Protein AF-A0A358D2T2-F1 (afdb_monomer_lite)

Secondary structure (DSSP, 8-state):
--HHHHHHHHHS-TTS-TT-HHHHHHHHHHHHH-S-TT--EE-TT-HHHHHHHHHHHS--EETT-S-HHHHHHHHHHHHHHHHHHHHH-TT---SSSTTEEETTTTSTTS-STTSHHHHTTTT-TTTHHHHHHHHTSS---------EEE-TT--SPPPP--SS-B-EE-SSTTS--S-TT-SEE-SB--TTSS--GGGSS---------SS---TTS-PPP--TT-TT--SPPPPTT-

Structure (mmCIF, N/CA/C/O backbone):
data_AF-A0A358D2T2-F1
#
_entry.id   AF-A0A358D2T2-F1
#
loop_
_atom_site.group_PDB
_atom_site.id
_atom_site.type_symbol
_atom_site.label_atom_id
_atom_site.label_alt_id
_atom_site.label_comp_id
_atom_site.label_asym_id
_atom_site.label_entity_id
_atom_site.label_seq_id
_atom_site.pdbx_PDB_ins_code
_atom_site.Cartn_x
_atom_site.Cartn_y
_atom_site.Cartn_z
_atom_site.occupancy
_atom_site.B_iso_or_equiv
_atom_site.auth_seq_id
_atom_site.auth_comp_id
_atom_site.auth_asym_id
_atom_site.auth_atom_id
_atom_site.pdbx_PDB_model_num
ATOM 1 N N . MET A 1 1 ? -9.962 -13.379 19.727 1.00 46.53 1 MET A N 1
ATOM 2 C CA . MET A 1 1 ? -10.164 -12.106 18.999 1.00 46.53 1 MET A CA 1
ATOM 3 C C . MET A 1 1 ? -8.833 -11.740 18.376 1.00 46.53 1 MET A C 1
ATOM 5 O O . MET A 1 1 ? -7.828 -12.005 19.020 1.00 46.53 1 MET A O 1
ATOM 9 N N . SER A 1 2 ? -8.801 -11.242 17.138 1.00 60.12 2 SER A N 1
ATOM 10 C CA . SER A 1 2 ? -7.542 -10.771 16.545 1.00 60.12 2 SER A CA 1
ATOM 11 C C . SER A 1 2 ? -7.043 -9.532 17.294 1.00 60.12 2 SER A C 1
ATOM 13 O O . SER A 1 2 ? -7.856 -8.733 17.761 1.00 60.12 2 SER A O 1
ATOM 15 N N . ASP A 1 3 ? -5.725 -9.348 17.386 1.00 68.69 3 ASP A N 1
ATOM 16 C CA . ASP A 1 3 ? -5.130 -8.187 18.068 1.00 68.69 3 ASP A CA 1
ATOM 17 C C . ASP A 1 3 ? -5.571 -6.848 17.458 1.00 68.69 3 ASP A C 1
ATOM 19 O O . ASP A 1 3 ? -5.686 -5.843 18.150 1.00 68.69 3 ASP A O 1
ATOM 23 N N . ALA A 1 4 ? -5.893 -6.822 16.163 1.00 69.31 4 ALA A N 1
ATOM 24 C CA . ALA A 1 4 ? -6.413 -5.625 15.508 1.00 69.31 4 ALA A CA 1
ATOM 25 C C . ALA A 1 4 ? -7.789 -5.195 16.055 1.00 69.31 4 ALA A C 1
ATOM 27 O O . ALA A 1 4 ? -8.035 -4.000 16.217 1.00 69.31 4 ALA A O 1
ATOM 28 N N . LEU A 1 5 ? -8.678 -6.151 16.357 1.00 72.50 5 LEU A N 1
ATOM 29 C CA . LEU A 1 5 ? -10.001 -5.851 16.913 1.00 72.50 5 LEU A CA 1
ATOM 30 C C . LEU A 1 5 ? -9.885 -5.283 18.330 1.00 72.50 5 LEU A C 1
ATOM 32 O O . LEU A 1 5 ? -10.514 -4.270 18.622 1.00 72.50 5 LEU A O 1
ATOM 36 N N . SER A 1 6 ? -9.025 -5.867 19.172 1.00 84.25 6 SER A N 1
ATOM 37 C CA . SER A 1 6 ? -8.834 -5.386 20.546 1.00 84.25 6 SER A CA 1
ATOM 38 C C . SER A 1 6 ? -8.225 -3.980 20.590 1.00 84.25 6 SER A C 1
ATOM 40 O O . SER A 1 6 ? -8.675 -3.139 21.365 1.00 84.25 6 SER A O 1
ATOM 42 N N . LEU A 1 7 ? -7.261 -3.679 19.713 1.00 91.31 7 LEU A N 1
ATOM 43 C CA . LEU A 1 7 ? -6.692 -2.333 19.585 1.00 91.31 7 LEU A CA 1
ATOM 44 C C . LEU A 1 7 ? -7.721 -1.316 19.081 1.00 91.31 7 LEU A C 1
ATOM 46 O O . LEU A 1 7 ? -7.763 -0.190 19.574 1.00 91.31 7 LEU A O 1
ATOM 50 N N . GLY A 1 8 ? -8.554 -1.703 18.112 1.00 89.50 8 GLY A N 1
ATOM 51 C CA . GLY A 1 8 ? -9.607 -0.841 17.579 1.00 89.50 8 GLY A CA 1
ATOM 52 C C . GLY A 1 8 ? -10.661 -0.479 18.627 1.00 89.50 8 GLY A C 1
ATOM 53 O O . GLY A 1 8 ? -11.047 0.684 18.721 1.00 89.50 8 GLY A O 1
ATOM 54 N N . GLU A 1 9 ? -11.083 -1.449 19.440 1.00 90.81 9 GLU A N 1
ATOM 55 C CA . GLU A 1 9 ? -12.000 -1.235 20.568 1.00 90.81 9 GLU A CA 1
ATOM 56 C C . GLU A 1 9 ? -11.378 -0.354 21.657 1.00 90.81 9 GLU A C 1
ATOM 58 O O . GLU A 1 9 ? -12.053 0.502 22.223 1.00 90.81 9 GLU A O 1
ATOM 63 N N . GLN A 1 10 ? -10.087 -0.543 21.933 1.00 94.62 10 GLN A N 1
ATOM 64 C CA . GLN A 1 10 ? -9.385 0.192 22.980 1.00 94.62 10 GLN A CA 1
ATOM 65 C C . GLN A 1 10 ? -9.070 1.644 22.590 1.00 94.62 10 GLN A C 1
ATOM 67 O O . GLN A 1 10 ? -9.108 2.532 23.442 1.00 94.62 10 GLN A O 1
ATOM 72 N N . TYR A 1 11 ? -8.689 1.888 21.334 1.00 96.12 11 TYR A N 1
ATOM 73 C CA . TYR A 1 11 ? -8.098 3.163 20.916 1.00 96.12 11 TYR A CA 1
ATOM 74 C C . TYR A 1 11 ? -8.921 3.959 19.907 1.00 96.12 11 TYR A C 1
ATOM 76 O O . TYR A 1 11 ? -8.587 5.123 19.666 1.00 96.12 11 TYR A O 1
ATOM 84 N N . GLY A 1 12 ? -9.949 3.356 19.314 1.00 95.75 12 GLY A N 1
ATOM 85 C CA . GLY A 1 12 ? -10.821 4.016 18.352 1.00 95.75 12 GLY A CA 1
ATOM 86 C C . GLY A 1 12 ? -11.845 4.959 18.984 1.00 95.75 12 GLY A C 1
ATOM 87 O O . GLY A 1 12 ? -12.009 5.014 20.200 1.00 95.75 12 GLY A O 1
ATOM 88 N N . TRP A 1 13 ? -12.555 5.690 18.123 1.00 95.75 13 TRP A N 1
ATOM 89 C CA . TRP A 1 13 ? -13.702 6.554 18.441 1.00 95.75 13 TRP A CA 1
ATOM 90 C C . TRP A 1 13 ? -13.440 7.684 19.445 1.00 95.75 13 TRP A C 1
ATOM 92 O O . TRP A 1 13 ? -14.378 8.339 19.895 1.00 95.75 13 TRP A O 1
ATOM 102 N N . VAL A 1 14 ? -12.186 7.970 19.787 1.00 96.38 14 VAL A N 1
ATOM 103 C CA . VAL A 1 14 ? -11.859 9.081 20.685 1.00 96.38 14 VAL A CA 1
ATOM 104 C C . VAL A 1 14 ? -12.358 10.386 20.063 1.00 96.38 14 VAL A C 1
ATOM 106 O O . VAL A 1 14 ? -12.024 10.729 18.933 1.00 96.38 14 VAL A O 1
ATOM 109 N N . GLY A 1 15 ? -13.208 11.110 20.793 1.00 93.81 15 GLY A N 1
ATOM 110 C CA . GLY A 1 15 ? -13.800 12.358 20.307 1.00 93.81 15 GLY A CA 1
ATOM 111 C C . GLY A 1 15 ? -14.810 12.193 19.161 1.00 93.81 15 GLY A C 1
ATOM 112 O O . GLY A 1 15 ? -15.134 13.186 18.511 1.00 93.81 15 GLY A O 1
ATOM 113 N N . ARG A 1 16 ? -15.315 10.978 18.892 1.00 92.56 16 ARG A N 1
ATOM 114 C CA . ARG A 1 16 ? -16.339 10.713 17.865 1.00 92.56 16 ARG A CA 1
ATOM 115 C C . ARG A 1 16 ? -17.427 9.777 18.389 1.00 92.56 16 ARG A C 1
ATOM 117 O O . ARG A 1 16 ? -17.139 8.813 19.086 1.00 92.56 16 ARG A O 1
ATOM 124 N N . ASP A 1 17 ? -18.678 10.034 18.017 1.00 93.31 17 ASP A N 1
ATOM 125 C CA . ASP A 1 17 ? -19.804 9.165 18.374 1.00 93.31 17 ASP A CA 1
ATOM 126 C C . ASP A 1 17 ? -19.932 8.010 17.359 1.00 93.31 17 ASP A C 1
ATOM 128 O O . ASP A 1 17 ? -20.252 8.263 16.196 1.00 93.31 17 ASP A O 1
ATOM 132 N N . PRO A 1 18 ? -19.708 6.738 17.748 1.00 91.88 18 PRO A N 1
ATOM 133 C CA . PRO A 1 18 ? -19.847 5.598 16.838 1.00 91.88 18 PRO A CA 1
ATOM 134 C C . PRO A 1 18 ? -21.292 5.343 16.375 1.00 91.88 18 PRO A C 1
ATOM 136 O O . PRO A 1 18 ? -21.490 4.577 15.419 1.00 91.88 18 PRO A O 1
ATOM 139 N N . THR A 1 19 ? -22.272 5.943 17.061 1.00 93.19 19 THR A N 1
ATOM 140 C CA . THR A 1 19 ? -23.716 5.801 16.826 1.00 93.19 19 THR A CA 1
ATOM 141 C C . THR A 1 19 ? -24.328 6.949 16.025 1.00 93.19 19 THR A C 1
ATOM 143 O O . THR A 1 19 ? -25.533 6.929 15.778 1.00 93.19 19 THR A O 1
ATOM 146 N N . ASP A 1 20 ? -23.514 7.909 15.571 1.00 94.44 20 ASP A N 1
ATOM 147 C CA . ASP A 1 20 ? -23.968 8.999 14.707 1.00 94.44 20 ASP A CA 1
ATOM 148 C C . ASP A 1 20 ? -24.717 8.434 13.476 1.00 94.44 20 ASP A C 1
ATOM 150 O O . ASP A 1 20 ? -24.137 7.654 12.706 1.00 94.44 20 ASP A O 1
ATOM 154 N N . PRO A 1 21 ? -25.993 8.812 13.254 1.00 94.81 21 PRO A N 1
ATOM 155 C CA . PRO A 1 21 ? -26.777 8.346 12.112 1.00 94.81 21 PRO A CA 1
ATOM 156 C C . PRO A 1 21 ? -26.107 8.588 10.753 1.00 94.81 21 PRO A C 1
ATOM 158 O O . PRO A 1 21 ? -26.256 7.762 9.850 1.00 94.81 21 PRO A O 1
ATOM 161 N N . GLN A 1 22 ? -25.323 9.665 10.608 1.00 93.62 22 GLN A N 1
ATOM 162 C CA . GLN A 1 22 ? -24.589 9.948 9.369 1.00 93.62 22 GLN A CA 1
ATOM 163 C C . GLN A 1 22 ? -23.512 8.893 9.091 1.00 93.62 22 GLN A C 1
ATOM 165 O O . GLN A 1 22 ? -23.213 8.596 7.932 1.00 93.62 22 GLN A O 1
ATOM 170 N N . LEU A 1 23 ? -22.924 8.296 10.134 1.00 93.06 23 LEU A N 1
ATOM 171 C CA . LEU A 1 23 ? -21.963 7.208 9.967 1.00 93.06 23 LEU A CA 1
ATOM 172 C C . LEU A 1 23 ? -22.642 5.927 9.503 1.00 93.06 23 LEU A C 1
ATOM 174 O O . LEU A 1 23 ? -22.065 5.210 8.686 1.00 93.06 23 LEU A O 1
ATOM 178 N N . GLU A 1 24 ? -23.850 5.632 9.985 1.00 93.75 24 GLU A N 1
ATOM 179 C CA . GLU A 1 24 ? -24.575 4.450 9.517 1.00 93.75 24 GLU A CA 1
ATOM 180 C C . GLU A 1 24 ? -25.024 4.604 8.062 1.00 93.75 24 GLU A C 1
ATOM 182 O O . GLU A 1 24 ? -24.866 3.672 7.271 1.00 93.75 24 GLU A O 1
ATOM 187 N N . GLU A 1 25 ? -25.477 5.797 7.671 1.00 94.75 25 GLU A N 1
ATOM 188 C CA . GLU A 1 25 ? -25.760 6.107 6.268 1.00 94.75 25 GLU A CA 1
ATOM 189 C C . GLU A 1 25 ? -24.517 5.902 5.389 1.00 94.75 25 GLU A C 1
ATOM 191 O O . GLU A 1 25 ? -24.578 5.185 4.386 1.00 94.75 25 GLU A O 1
ATOM 196 N N . ARG A 1 26 ? -23.354 6.426 5.806 1.00 93.12 26 ARG A N 1
ATOM 197 C CA . ARG A 1 26 ? -22.085 6.192 5.097 1.00 93.12 26 ARG A CA 1
ATOM 198 C C . ARG A 1 26 ? -21.727 4.710 5.025 1.00 93.12 26 ARG A C 1
ATOM 200 O O . ARG A 1 26 ? -21.325 4.242 3.965 1.00 93.12 26 ARG A O 1
ATOM 207 N N . ARG A 1 27 ? -21.872 3.939 6.109 1.00 94.19 27 ARG A N 1
ATOM 208 C CA . ARG A 1 27 ? -21.599 2.488 6.093 1.00 94.19 27 ARG A CA 1
ATOM 209 C C . ARG A 1 27 ? -22.472 1.769 5.067 1.00 94.19 27 ARG A C 1
ATOM 211 O O . ARG A 1 27 ? -21.960 0.896 4.370 1.00 94.19 27 ARG A O 1
ATOM 218 N N . ASN A 1 28 ? -23.745 2.140 4.946 1.00 95.50 28 ASN A N 1
ATOM 219 C CA . ASN A 1 28 ? -24.644 1.570 3.941 1.00 95.50 28 ASN A CA 1
ATOM 220 C C . ASN A 1 28 ? -24.193 1.914 2.521 1.00 95.50 28 ASN A C 1
ATOM 222 O O . ASN A 1 28 ? -23.999 1.002 1.719 1.00 95.50 28 ASN A O 1
ATOM 226 N N . GLN A 1 29 ? -23.889 3.188 2.253 1.00 95.00 29 GLN A N 1
ATOM 227 C CA . GLN A 1 29 ? -23.336 3.601 0.960 1.00 95.00 29 GLN A CA 1
ATOM 228 C C . GLN A 1 29 ? -22.058 2.823 0.616 1.00 95.00 29 GLN A C 1
ATOM 230 O O . GLN A 1 29 ? -21.895 2.365 -0.513 1.00 95.00 29 GLN A O 1
ATOM 235 N N . LEU A 1 30 ? -21.165 2.615 1.588 1.00 94.25 30 LEU A N 1
ATOM 236 C CA . LEU A 1 30 ? -19.935 1.857 1.378 1.00 94.25 30 LEU A CA 1
ATOM 237 C C . LEU A 1 30 ? -20.187 0.380 1.094 1.00 94.25 30 LEU A C 1
ATOM 239 O O . LEU A 1 30 ? -19.533 -0.166 0.211 1.00 94.25 30 LEU A O 1
ATOM 243 N N . ARG A 1 31 ? -21.116 -0.265 1.803 1.00 95.25 31 ARG A N 1
ATOM 244 C CA . ARG A 1 31 ? -21.491 -1.663 1.538 1.00 95.25 31 ARG A CA 1
ATOM 245 C C . ARG A 1 31 ? -22.029 -1.848 0.119 1.00 95.25 31 ARG A C 1
ATOM 247 O O . ARG A 1 31 ? -21.756 -2.876 -0.488 1.00 95.25 31 ARG A O 1
ATOM 254 N N . GLU A 1 32 ? -22.763 -0.865 -0.391 1.00 94.88 32 GLU A N 1
ATOM 255 C CA . GLU A 1 32 ? -23.376 -0.914 -1.721 1.00 94.88 32 GLU A CA 1
ATOM 256 C C . GLU A 1 32 ? -22.390 -0.611 -2.855 1.00 94.88 32 GLU A C 1
ATOM 258 O O . GLU A 1 32 ? -22.470 -1.227 -3.915 1.00 94.88 32 GLU A O 1
ATOM 263 N N . HIS A 1 33 ? -21.459 0.324 -2.640 1.00 92.50 33 HIS A N 1
ATOM 264 C CA . HIS A 1 33 ? -20.650 0.899 -3.722 1.00 92.50 33 HIS A CA 1
ATOM 265 C C . HIS A 1 33 ? -19.152 0.572 -3.639 1.00 92.50 33 HIS A C 1
ATOM 267 O O . HIS A 1 33 ? -18.402 0.943 -4.541 1.00 92.50 33 HIS A O 1
ATOM 273 N N . SER A 1 34 ? -18.676 -0.080 -2.571 1.00 91.94 34 SER A N 1
ATOM 274 C CA . SER A 1 34 ? -17.252 -0.418 -2.435 1.00 91.94 34 SER A CA 1
ATOM 275 C C . SER A 1 34 ? -16.911 -1.738 -3.114 1.00 91.94 34 SER A C 1
ATOM 277 O O . SER A 1 34 ? -17.647 -2.716 -3.024 1.00 91.94 34 SER A O 1
ATOM 279 N N . GLY A 1 35 ? -15.731 -1.782 -3.725 1.00 91.75 35 GLY A N 1
ATOM 280 C CA . GLY A 1 35 ? -15.219 -2.945 -4.440 1.00 91.75 35 GLY A CA 1
ATOM 281 C C . GLY A 1 35 ? -14.564 -2.524 -5.750 1.00 91.75 35 GLY A C 1
ATOM 282 O O . GLY A 1 35 ? -14.834 -1.444 -6.270 1.00 91.75 35 GLY A O 1
ATOM 283 N N . ILE A 1 36 ? -13.685 -3.375 -6.277 1.00 93.44 36 ILE A N 1
ATOM 284 C CA . ILE A 1 36 ? -13.123 -3.215 -7.620 1.00 93.44 36 ILE A CA 1
ATOM 285 C C . ILE A 1 36 ? -13.723 -4.318 -8.486 1.00 93.44 36 ILE A C 1
ATOM 287 O O . ILE A 1 36 ? -13.496 -5.506 -8.250 1.00 93.44 36 ILE A O 1
ATOM 291 N N . ASN A 1 37 ? -14.526 -3.921 -9.472 1.00 91.31 37 ASN A N 1
ATOM 292 C CA . ASN A 1 37 ? -15.164 -4.858 -10.390 1.00 91.31 37 ASN A CA 1
ATOM 293 C C . ASN A 1 37 ? -14.106 -5.583 -11.226 1.00 91.31 37 ASN A C 1
ATOM 295 O O . ASN A 1 37 ? -13.254 -4.944 -11.837 1.00 91.31 37 ASN A O 1
ATOM 299 N N . GLY A 1 38 ? -14.187 -6.914 -11.270 1.00 93.19 38 GLY A N 1
ATOM 300 C CA . GLY A 1 38 ? -13.234 -7.735 -12.017 1.00 93.19 38 GLY A CA 1
ATOM 301 C C . GLY A 1 38 ? -11.837 -7.792 -11.398 1.00 93.19 38 GLY A C 1
ATOM 302 O O . GLY A 1 38 ? -10.891 -8.090 -12.116 1.00 93.19 38 GLY A O 1
ATOM 303 N N . LEU A 1 39 ? -11.691 -7.505 -10.097 1.00 95.81 39 LEU A N 1
ATOM 304 C CA . LEU A 1 39 ? -10.413 -7.651 -9.405 1.00 95.81 39 LEU A CA 1
ATOM 305 C C . LEU A 1 39 ? -9.926 -9.105 -9.458 1.00 95.81 39 LEU A C 1
ATOM 307 O O . LEU A 1 39 ? -10.575 -10.015 -8.941 1.00 95.81 39 LEU A O 1
ATOM 311 N N . GLU A 1 40 ? -8.758 -9.299 -10.058 1.00 97.44 40 GLU A N 1
ATOM 312 C CA . GLU A 1 40 ? -8.089 -10.591 -10.170 1.00 97.44 40 GLU A CA 1
ATOM 313 C C . GLU A 1 40 ? -7.094 -10.755 -9.007 1.00 97.44 40 GLU A C 1
ATOM 315 O O . GLU A 1 40 ? -6.317 -9.847 -8.707 1.00 97.44 40 GLU A O 1
ATOM 320 N N . ILE A 1 41 ? -7.129 -11.912 -8.336 1.00 97.94 41 ILE A N 1
ATOM 321 C CA . ILE A 1 41 ? -6.240 -12.248 -7.214 1.00 97.94 41 ILE A CA 1
ATOM 322 C C . ILE A 1 41 ? -5.409 -13.465 -7.613 1.00 97.94 41 ILE A C 1
ATOM 324 O O . ILE A 1 41 ? -5.968 -14.522 -7.915 1.00 97.94 41 ILE A O 1
ATOM 328 N N . LEU A 1 42 ? -4.085 -13.318 -7.599 1.00 98.62 42 LEU A N 1
ATOM 329 C CA . LEU A 1 42 ? -3.150 -14.330 -8.089 1.00 98.62 42 LEU A CA 1
ATOM 330 C C . LEU A 1 42 ? -2.384 -15.016 -6.962 1.00 98.62 42 LEU A C 1
ATOM 332 O O . LEU A 1 42 ? -2.127 -14.420 -5.917 1.00 98.62 42 LEU A O 1
ATOM 336 N N . ASN A 1 43 ? -1.961 -16.252 -7.208 1.00 98.44 43 ASN A N 1
ATOM 337 C CA . ASN A 1 43 ? -0.950 -16.917 -6.396 1.00 98.44 43 ASN A CA 1
ATOM 338 C C . ASN A 1 43 ? 0.460 -16.373 -6.714 1.00 98.44 43 ASN A C 1
ATOM 340 O O . ASN A 1 43 ? 0.697 -15.911 -7.836 1.00 98.44 43 ASN A O 1
ATOM 344 N N . PRO A 1 44 ? 1.412 -16.469 -5.764 1.00 98.19 44 PRO A N 1
ATOM 345 C CA . PRO A 1 44 ? 2.782 -15.975 -5.930 1.00 98.19 44 PRO A CA 1
ATOM 346 C C . PRO A 1 44 ? 3.553 -16.497 -7.154 1.00 98.19 44 PRO A C 1
ATOM 348 O O . PRO A 1 44 ? 4.452 -15.828 -7.650 1.00 98.19 44 PRO A O 1
ATOM 351 N N . ASP A 1 45 ? 3.222 -17.689 -7.652 1.00 97.94 45 ASP A N 1
ATOM 352 C CA . ASP A 1 45 ? 3.906 -18.355 -8.766 1.00 97.94 45 ASP A CA 1
ATOM 353 C C . ASP A 1 45 ? 3.407 -17.917 -10.157 1.00 97.94 45 ASP A C 1
ATOM 355 O O . ASP A 1 45 ? 4.007 -18.257 -11.180 1.00 97.94 45 ASP A O 1
ATOM 359 N N . GLN A 1 46 ? 2.343 -17.113 -10.230 1.00 98.50 46 GLN A N 1
ATOM 360 C CA . GLN A 1 46 ? 1.732 -16.663 -11.485 1.00 98.50 46 GLN A CA 1
ATOM 361 C C . GLN A 1 46 ? 2.428 -15.418 -12.072 1.00 98.50 46 GLN A C 1
ATOM 363 O O . GLN A 1 46 ? 1.783 -14.418 -12.385 1.00 98.50 46 GLN A O 1
ATOM 368 N N . LEU A 1 47 ? 3.751 -15.478 -12.255 1.00 98.38 47 LEU A N 1
ATOM 369 C CA . LEU A 1 47 ? 4.608 -14.313 -12.549 1.00 98.38 47 LEU A CA 1
ATOM 370 C C . LEU A 1 47 ? 4.212 -13.535 -13.813 1.00 98.38 47 LEU A C 1
ATOM 372 O O . LEU A 1 47 ? 4.087 -12.312 -13.784 1.00 98.38 47 LEU A O 1
ATOM 376 N N . ASN A 1 48 ? 3.987 -14.241 -14.926 1.00 98.31 48 ASN A N 1
ATOM 377 C CA . ASN A 1 48 ? 3.617 -13.607 -16.197 1.00 98.31 48 ASN A CA 1
ATOM 378 C C . ASN A 1 48 ? 2.287 -12.861 -16.088 1.00 98.31 48 ASN A C 1
ATOM 380 O O . ASN A 1 48 ? 2.129 -11.777 -16.649 1.00 98.31 48 ASN A O 1
ATOM 384 N N . GLU A 1 49 ? 1.347 -13.438 -15.345 1.00 98.56 49 GLU A N 1
ATOM 385 C CA . GLU A 1 49 ? 0.038 -12.842 -15.142 1.00 98.56 49 GLU A CA 1
ATOM 386 C C . GLU A 1 49 ? 0.118 -11.657 -14.184 1.00 98.56 49 GLU A C 1
ATOM 388 O O . GLU A 1 49 ? -0.462 -10.610 -14.459 1.00 98.56 49 GLU A O 1
ATOM 393 N N . ALA A 1 50 ? 0.924 -11.765 -13.124 1.00 98.62 50 ALA A N 1
ATOM 394 C CA . ALA A 1 50 ? 1.159 -10.663 -12.203 1.00 98.62 50 ALA A CA 1
ATOM 395 C C . ALA A 1 50 ? 1.755 -9.449 -12.921 1.00 98.62 50 ALA A C 1
ATOM 397 O O . ALA A 1 50 ? 1.256 -8.334 -12.771 1.00 98.62 50 ALA A O 1
ATOM 398 N N . LYS A 1 51 ? 2.752 -9.679 -13.781 1.00 98.31 51 LYS A N 1
ATOM 399 C CA . LYS A 1 51 ? 3.323 -8.646 -14.646 1.00 98.31 51 LYS A CA 1
ATOM 400 C C . LYS A 1 51 ? 2.274 -8.055 -15.590 1.00 98.31 51 LYS A C 1
ATOM 402 O O . LYS A 1 51 ? 2.155 -6.835 -15.687 1.00 98.31 51 LYS A O 1
ATOM 407 N N . ARG A 1 52 ? 1.493 -8.899 -16.275 1.00 98.19 52 ARG A N 1
ATOM 408 C CA . ARG A 1 52 ? 0.441 -8.456 -17.206 1.00 98.19 52 ARG A CA 1
ATOM 409 C C . ARG A 1 52 ? -0.577 -7.548 -16.512 1.00 98.19 52 ARG A C 1
ATOM 411 O O . ARG A 1 52 ? -0.894 -6.486 -17.044 1.00 98.19 52 ARG A O 1
ATOM 418 N N . LEU A 1 53 ? -1.078 -7.961 -15.347 1.00 98.31 53 LEU A N 1
ATOM 419 C CA . LEU A 1 53 ? -2.038 -7.194 -14.553 1.00 98.31 53 LEU A CA 1
ATOM 420 C C . LEU A 1 53 ? -1.431 -5.893 -14.039 1.00 98.31 53 LEU A C 1
ATOM 422 O O . LEU A 1 53 ? -2.045 -4.846 -14.206 1.00 98.31 53 LEU A O 1
ATOM 426 N N . PHE A 1 54 ? -0.201 -5.931 -13.522 1.00 98.06 54 PHE A N 1
ATOM 427 C CA . PHE A 1 54 ? 0.485 -4.735 -13.040 1.00 98.06 54 PHE A CA 1
ATOM 428 C C . PHE A 1 54 ? 0.609 -3.662 -14.129 1.00 98.06 54 PHE A C 1
ATOM 430 O O . PHE A 1 54 ? 0.289 -2.501 -13.891 1.00 98.06 54 PHE A O 1
ATOM 437 N N . TYR A 1 55 ? 1.004 -4.031 -15.351 1.00 96.75 55 TYR A N 1
ATOM 438 C CA . TYR A 1 55 ? 1.099 -3.061 -16.447 1.00 96.75 55 TYR A CA 1
ATOM 439 C C . TYR A 1 55 ? -0.260 -2.619 -17.003 1.00 96.75 55 TYR A C 1
ATOM 441 O O . TYR A 1 55 ? -0.357 -1.502 -17.514 1.00 96.75 55 TYR A O 1
ATOM 449 N N . ARG A 1 56 ? -1.303 -3.455 -16.899 1.00 96.19 56 ARG A N 1
ATOM 450 C CA . ARG A 1 56 ? -2.679 -3.089 -17.277 1.00 96.19 56 ARG A CA 1
ATOM 451 C C . ARG A 1 56 ? -3.277 -2.099 -16.275 1.00 96.19 56 ARG A C 1
ATOM 453 O O . ARG A 1 56 ? -3.730 -1.027 -16.667 1.00 96.19 56 ARG A O 1
ATOM 460 N N . ASP A 1 57 ? -3.237 -2.448 -14.995 1.00 97.00 57 ASP A N 1
ATOM 461 C CA . ASP A 1 57 ? -4.035 -1.816 -13.943 1.00 97.00 57 ASP A CA 1
ATOM 462 C C . ASP A 1 57 ? -3.223 -0.877 -13.044 1.00 97.00 57 ASP A C 1
ATOM 464 O O . ASP A 1 57 ? -3.805 -0.094 -12.298 1.00 97.00 57 ASP A O 1
ATOM 468 N N . GLY A 1 58 ? -1.893 -0.938 -13.095 1.00 96.25 58 GLY A N 1
ATOM 469 C CA . GLY A 1 58 ? -0.999 -0.191 -12.205 1.00 96.25 58 GLY A CA 1
ATOM 470 C C . GLY A 1 58 ? -0.763 -0.862 -10.852 1.00 96.25 58 GLY A C 1
ATOM 471 O O . GLY A 1 58 ? 0.029 -0.363 -10.057 1.00 96.25 58 GLY A O 1
ATOM 472 N N . PHE A 1 59 ? -1.423 -1.992 -10.588 1.00 97.56 59 PHE A N 1
ATOM 473 C CA . PHE A 1 59 ? -1.230 -2.812 -9.397 1.00 97.56 59 PHE A CA 1
ATOM 474 C C . PHE A 1 59 ? -1.615 -4.271 -9.669 1.00 97.56 59 PHE A C 1
ATOM 476 O O . PHE A 1 59 ? -2.225 -4.598 -10.684 1.00 97.56 59 PHE A O 1
ATOM 483 N N . VAL A 1 60 ? -1.263 -5.153 -8.737 1.00 98.19 60 VAL A N 1
ATOM 484 C CA . VAL A 1 60 ? -1.675 -6.559 -8.725 1.00 98.19 60 VAL A CA 1
ATOM 485 C C . VAL A 1 60 ? -1.924 -6.996 -7.282 1.00 98.19 60 VAL A C 1
ATOM 487 O O . VAL A 1 60 ? -1.253 -6.517 -6.367 1.00 98.19 60 VAL A O 1
ATOM 490 N N . VAL A 1 61 ? -2.891 -7.892 -7.066 1.00 98.06 61 VAL A N 1
ATOM 491 C CA . VAL A 1 61 ? -3.177 -8.472 -5.747 1.00 98.06 61 VAL A CA 1
ATOM 492 C C . VAL A 1 61 ? -2.701 -9.917 -5.711 1.00 98.06 61 VAL A C 1
ATOM 494 O O . VAL A 1 61 ? -3.130 -10.746 -6.514 1.00 98.06 61 VAL A O 1
ATOM 497 N N . ILE A 1 62 ? -1.830 -10.212 -4.748 1.00 98.44 62 ILE A N 1
ATOM 498 C CA . ILE A 1 62 ? -1.264 -11.542 -4.529 1.00 98.44 62 ILE A CA 1
ATOM 499 C C . ILE A 1 62 ? -1.829 -12.103 -3.228 1.00 98.44 62 ILE A C 1
ATOM 501 O O . ILE A 1 62 ? -1.692 -11.488 -2.167 1.00 98.44 62 ILE A O 1
ATOM 505 N N . ARG A 1 63 ? -2.484 -13.262 -3.301 1.00 97.94 63 ARG A N 1
ATOM 506 C CA . ARG A 1 63 ? -2.939 -13.985 -2.107 1.00 97.94 63 ARG A CA 1
ATOM 507 C C . ARG A 1 63 ? -1.789 -14.751 -1.475 1.00 97.94 63 ARG A C 1
ATOM 509 O O . ARG A 1 63 ? -0.844 -15.133 -2.156 1.00 97.94 63 ARG A O 1
ATOM 516 N N . ASP A 1 64 ? -1.914 -15.001 -0.175 1.00 97.19 64 ASP A N 1
ATOM 517 C CA . ASP A 1 64 ? -1.017 -15.892 0.566 1.00 97.19 64 ASP A CA 1
ATOM 518 C C . ASP A 1 64 ? 0.476 -15.509 0.418 1.00 97.19 64 ASP A C 1
ATOM 520 O O . ASP A 1 64 ? 1.364 -16.358 0.438 1.00 97.19 64 ASP A O 1
ATOM 524 N N . ALA A 1 65 ? 0.760 -14.204 0.280 1.00 97.81 65 ALA A N 1
ATOM 525 C CA . ALA A 1 65 ? 2.121 -13.675 0.150 1.00 97.81 65 ALA A CA 1
ATOM 526 C C . ALA A 1 65 ? 2.957 -13.861 1.429 1.00 97.81 65 ALA A C 1
ATOM 528 O O . ALA A 1 65 ? 4.183 -13.890 1.360 1.00 97.81 65 ALA A O 1
ATOM 529 N N . LEU A 1 66 ? 2.304 -14.000 2.585 1.00 98.38 66 LEU A N 1
ATOM 530 C CA . LEU A 1 66 ? 2.931 -14.321 3.864 1.00 98.38 66 LEU A CA 1
ATOM 531 C C . LEU A 1 66 ? 2.415 -15.668 4.362 1.00 98.38 66 LEU A C 1
ATOM 533 O O . LEU A 1 66 ? 1.223 -15.964 4.269 1.00 98.38 66 LEU A O 1
ATOM 537 N N . THR A 1 67 ? 3.303 -16.451 4.966 1.00 98.06 67 THR A N 1
ATOM 538 C CA . THR A 1 67 ? 2.893 -17.596 5.786 1.00 98.06 67 THR A CA 1
ATOM 539 C C . THR A 1 67 ? 2.140 -17.123 7.033 1.00 98.06 67 THR A C 1
ATOM 541 O O . THR A 1 67 ? 2.259 -15.970 7.452 1.00 98.06 67 THR A O 1
ATOM 544 N N . LEU A 1 68 ? 1.387 -18.022 7.673 1.00 97.38 68 LEU A N 1
ATOM 545 C CA . LEU A 1 68 ? 0.679 -17.702 8.920 1.00 97.38 68 LEU A CA 1
ATOM 546 C C . LEU A 1 68 ? 1.630 -17.257 10.040 1.00 97.38 68 LEU A C 1
ATOM 548 O O . LEU A 1 68 ? 1.279 -16.372 10.814 1.00 97.38 68 LEU A O 1
ATOM 552 N N . GLU A 1 69 ? 2.826 -17.845 10.103 1.00 97.94 69 GLU A N 1
ATOM 553 C CA . GLU A 1 69 ? 3.860 -17.473 11.071 1.00 97.94 69 GLU A CA 1
ATOM 554 C C . GLU A 1 69 ? 4.362 -16.050 10.814 1.00 97.94 69 GLU A C 1
ATOM 556 O O . GLU A 1 69 ? 4.265 -15.205 11.700 1.00 97.94 69 GLU A O 1
ATOM 561 N N . GLN A 1 70 ? 4.775 -15.749 9.577 1.00 98.38 70 GLN A N 1
ATOM 562 C CA . GLN A 1 70 ? 5.198 -14.400 9.185 1.00 98.38 70 GLN A CA 1
ATOM 563 C C . GLN A 1 70 ? 4.097 -13.368 9.451 1.00 98.38 70 GLN A C 1
ATOM 565 O O . GLN A 1 70 ? 4.368 -12.301 9.998 1.00 98.38 70 GLN A O 1
ATOM 570 N N . LEU A 1 71 ? 2.845 -13.693 9.111 1.00 97.94 71 LEU A N 1
ATOM 571 C CA . LEU A 1 71 ? 1.698 -12.826 9.366 1.00 97.94 71 LEU A CA 1
ATOM 572 C C . LEU A 1 71 ? 1.488 -12.576 10.869 1.00 97.94 71 LEU A C 1
ATOM 574 O O . LEU A 1 71 ? 1.164 -11.452 11.249 1.00 97.94 71 LEU A O 1
ATOM 578 N N . SER A 1 72 ? 1.679 -13.585 11.727 1.00 97.19 72 SER A N 1
ATOM 579 C CA . SER A 1 72 ? 1.631 -13.407 13.187 1.00 97.19 72 SER A CA 1
ATOM 580 C C . SER A 1 72 ? 2.738 -12.471 13.661 1.00 97.19 72 SER A C 1
ATOM 582 O O . SER A 1 72 ? 2.458 -11.493 14.350 1.00 97.19 72 SER A O 1
ATOM 584 N N . THR A 1 73 ? 3.975 -12.708 13.217 1.00 97.81 73 THR A N 1
ATOM 585 C CA . THR A 1 73 ? 5.140 -11.903 13.600 1.00 97.81 73 THR A CA 1
ATOM 586 C C . THR A 1 73 ? 4.944 -10.424 13.272 1.00 97.81 73 THR A C 1
ATOM 588 O O . THR A 1 73 ? 5.105 -9.575 14.147 1.00 97.81 73 THR A O 1
ATOM 591 N N . ILE A 1 74 ? 4.537 -10.087 12.043 1.00 97.81 74 ILE A N 1
ATOM 592 C CA . ILE A 1 74 ? 4.314 -8.678 11.682 1.00 97.81 74 ILE A CA 1
ATOM 593 C C . ILE A 1 74 ? 3.127 -8.063 12.432 1.00 97.81 74 ILE A C 1
ATOM 595 O O . ILE A 1 74 ? 3.200 -6.902 12.832 1.00 97.81 74 ILE A O 1
ATOM 599 N N . ARG A 1 75 ? 2.063 -8.830 12.705 1.00 97.44 75 ARG A N 1
ATOM 600 C CA . ARG A 1 75 ? 0.922 -8.349 13.501 1.00 97.44 75 ARG A CA 1
ATOM 601 C C . ARG A 1 75 ? 1.329 -7.983 14.924 1.00 97.44 75 ARG A C 1
ATOM 603 O O . ARG A 1 75 ? 0.904 -6.936 15.410 1.00 97.44 75 ARG A O 1
ATOM 610 N N . GLU A 1 76 ? 2.163 -8.796 15.565 1.00 96.38 76 GLU A N 1
ATOM 611 C CA . GLU A 1 76 ? 2.689 -8.525 16.908 1.00 96.38 76 GLU A CA 1
ATOM 612 C C . GLU A 1 76 ? 3.551 -7.252 16.923 1.00 96.38 76 GLU A C 1
ATOM 614 O O . GLU A 1 76 ? 3.365 -6.383 17.784 1.00 96.38 76 GLU A O 1
ATOM 619 N N . GLY A 1 77 ? 4.421 -7.088 15.920 1.00 97.12 77 GLY A N 1
ATOM 620 C CA . GLY A 1 77 ? 5.212 -5.872 15.719 1.00 97.12 77 GLY A CA 1
ATOM 621 C C . GLY A 1 77 ? 4.339 -4.628 15.526 1.00 97.12 77 GLY A C 1
ATOM 622 O O . GLY A 1 77 ? 4.510 -3.631 16.233 1.00 97.12 77 GLY A O 1
ATOM 623 N N . CYS A 1 78 ? 3.347 -4.692 14.631 1.00 97.44 78 CYS A N 1
ATOM 624 C CA . CYS A 1 78 ? 2.367 -3.624 14.434 1.00 97.44 78 CYS A CA 1
ATOM 625 C C . CYS A 1 78 ? 1.626 -3.291 15.730 1.00 97.44 78 CYS A C 1
ATOM 627 O O . CYS A 1 78 ? 1.542 -2.121 16.090 1.00 97.44 78 CYS A O 1
ATOM 629 N N . ALA A 1 79 ? 1.128 -4.291 16.460 1.00 96.81 79 ALA A N 1
ATOM 630 C CA . ALA A 1 79 ? 0.394 -4.076 17.702 1.00 96.81 79 ALA A CA 1
ATOM 631 C C . ALA A 1 79 ? 1.241 -3.357 18.761 1.00 96.81 79 ALA A C 1
ATOM 633 O O . ALA A 1 79 ? 0.744 -2.455 19.438 1.00 96.81 79 ALA A O 1
ATOM 634 N N . ARG A 1 80 ? 2.521 -3.724 18.885 1.00 96.69 80 ARG A N 1
ATOM 635 C CA . ARG A 1 80 ? 3.476 -3.054 19.774 1.00 96.69 80 ARG A CA 1
ATOM 636 C C . ARG A 1 80 ? 3.672 -1.589 19.383 1.00 96.69 80 ARG A C 1
ATOM 638 O O . ARG A 1 80 ? 3.451 -0.713 20.212 1.00 96.69 80 ARG A O 1
ATOM 645 N N . VAL A 1 81 ? 3.997 -1.315 18.118 1.00 97.19 81 VAL A N 1
ATOM 646 C CA . VAL A 1 81 ? 4.249 0.062 17.655 1.00 97.19 81 VAL A CA 1
ATOM 647 C C . VAL A 1 81 ? 2.976 0.920 17.703 1.00 97.19 81 VAL A C 1
ATOM 649 O O . VAL A 1 81 ? 3.048 2.098 18.043 1.00 97.19 81 VAL A O 1
ATOM 652 N N . VAL A 1 82 ? 1.794 0.351 17.429 1.00 97.44 82 VAL A N 1
ATOM 653 C CA . VAL A 1 82 ? 0.510 1.056 17.600 1.00 97.44 82 VAL A CA 1
ATOM 654 C C . VAL A 1 82 ? 0.347 1.518 19.046 1.00 97.44 82 VAL A C 1
ATOM 656 O O . VAL A 1 82 ? 0.060 2.692 19.259 1.00 97.44 82 VAL A O 1
ATOM 659 N N . LYS A 1 83 ? 0.567 0.641 20.037 1.00 96.56 83 LYS A N 1
ATOM 660 C CA . LYS A 1 83 ? 0.475 1.010 21.463 1.00 96.56 83 LYS A CA 1
ATOM 661 C C . LYS A 1 83 ? 1.412 2.171 21.797 1.00 96.56 83 LYS A C 1
ATOM 663 O O . LYS A 1 83 ? 0.953 3.160 22.362 1.00 96.56 83 LYS A O 1
ATOM 668 N N . ASP A 1 84 ? 2.664 2.106 21.344 1.00 95.94 84 ASP A N 1
ATOM 669 C CA . ASP A 1 84 ? 3.649 3.171 21.566 1.00 95.94 84 ASP A CA 1
ATOM 670 C C . ASP A 1 84 ? 3.184 4.521 20.984 1.00 95.94 84 ASP A C 1
ATOM 672 O O . ASP A 1 84 ? 3.326 5.570 21.619 1.00 95.94 84 ASP A O 1
ATOM 676 N N . ILE A 1 85 ? 2.604 4.526 19.779 1.00 97.19 85 ILE A N 1
ATOM 677 C CA . ILE A 1 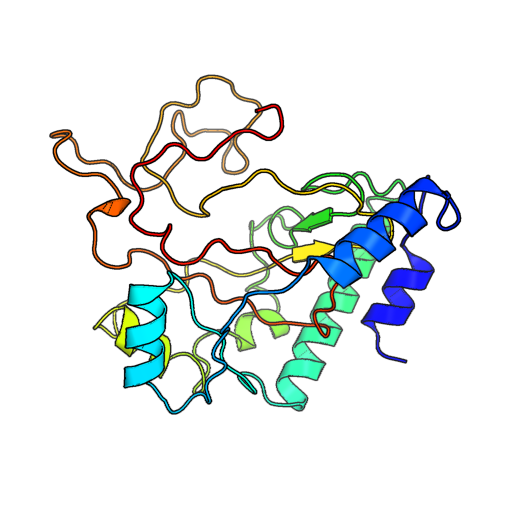85 ? 2.055 5.748 19.170 1.00 97.19 85 ILE A CA 1
ATOM 678 C C . ILE A 1 85 ? 0.846 6.247 19.975 1.00 97.19 85 ILE A C 1
ATOM 680 O O . ILE A 1 85 ? 0.730 7.444 20.242 1.00 97.19 85 ILE A O 1
ATOM 684 N N . MET A 1 86 ? -0.039 5.343 20.404 1.00 97.00 86 MET A N 1
ATOM 685 C CA . MET A 1 86 ? -1.264 5.690 21.132 1.00 97.00 86 MET A CA 1
ATOM 686 C C . MET A 1 86 ? -1.012 6.252 22.531 1.00 97.00 86 MET A C 1
ATOM 688 O O . MET A 1 86 ? -1.833 7.035 23.012 1.00 97.00 86 MET A O 1
ATOM 692 N N . GLU A 1 87 ? 0.102 5.891 23.167 1.00 95.62 87 GLU A N 1
ATOM 693 C CA . GLU A 1 87 ? 0.562 6.497 24.424 1.00 95.62 87 GLU A CA 1
ATOM 694 C C . GLU A 1 87 ? 0.975 7.967 24.257 1.00 95.62 87 GLU A C 1
ATOM 696 O O . GLU A 1 87 ? 0.960 8.725 25.225 1.00 95.62 87 GLU A O 1
ATOM 701 N N . ARG A 1 88 ? 1.338 8.379 23.035 1.00 96.06 88 ARG A N 1
ATOM 702 C CA . ARG A 1 88 ? 1.825 9.732 22.721 1.00 96.06 88 ARG A CA 1
ATOM 703 C C . ARG A 1 88 ? 0.742 10.640 22.140 1.00 96.06 88 ARG A C 1
ATOM 705 O O . ARG A 1 88 ? 0.792 11.843 22.362 1.00 96.06 88 ARG A O 1
ATOM 712 N N . ASP A 1 89 ? -0.222 10.081 21.411 1.00 96.75 89 ASP A N 1
ATOM 713 C CA . ASP A 1 89 ? -1.309 10.828 20.762 1.00 96.75 89 ASP A CA 1
ATOM 714 C C . ASP A 1 89 ? -2.671 10.481 21.373 1.00 96.75 89 ASP A C 1
ATOM 716 O O . ASP A 1 89 ? -3.490 9.807 20.747 1.00 96.75 89 ASP A O 1
ATOM 720 N N . SER A 1 90 ? -2.924 10.910 22.612 1.00 94.31 90 SER A N 1
ATOM 721 C CA . SER A 1 90 ? -4.156 10.585 23.351 1.00 94.31 90 SER A CA 1
ATOM 722 C C . SER A 1 90 ? -5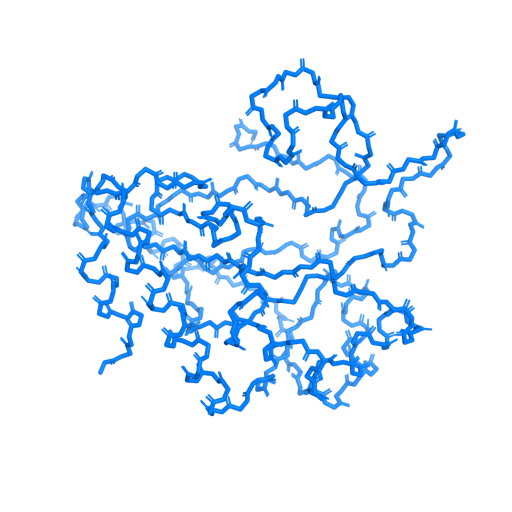.444 11.086 22.691 1.00 94.31 90 SER A C 1
ATOM 724 O O . SER A 1 90 ? -6.498 10.500 22.919 1.00 94.31 90 SER A O 1
ATOM 726 N N . GLU A 1 91 ? -5.368 12.145 21.879 1.00 95.88 91 GLU A N 1
ATOM 727 C CA . GLU A 1 91 ? -6.525 12.787 21.229 1.00 95.88 91 GLU A CA 1
ATOM 728 C C . GLU A 1 91 ? -6.799 12.270 19.812 1.00 95.88 91 GLU A C 1
ATOM 730 O O . GLU A 1 91 ? -7.768 12.673 19.169 1.00 95.88 91 GLU A O 1
ATOM 735 N N . ARG A 1 92 ? -5.966 11.347 19.326 1.00 96.88 92 ARG A N 1
ATOM 736 C CA . ARG A 1 92 ? -6.082 10.736 17.999 1.00 96.88 92 ARG A CA 1
ATOM 737 C C . ARG A 1 92 ? -6.058 11.747 16.858 1.00 96.88 92 ARG A C 1
ATOM 739 O O . ARG A 1 92 ? -6.787 11.610 15.866 1.00 96.88 92 ARG A O 1
ATOM 746 N N . HIS A 1 93 ? -5.193 12.751 16.981 1.00 95.75 93 HIS A N 1
ATOM 747 C CA . HIS A 1 93 ? -4.954 13.706 15.903 1.00 95.75 93 HIS A CA 1
ATOM 748 C C . HIS A 1 93 ? -4.423 13.013 14.648 1.00 95.75 93 HIS A C 1
ATOM 750 O O . HIS A 1 93 ? -4.794 13.397 13.538 1.00 95.75 93 HIS A O 1
ATOM 756 N N . GLY A 1 94 ? -3.614 11.965 14.826 1.00 95.12 94 GLY A N 1
ATOM 757 C CA . GLY A 1 94 ? -2.966 11.267 13.728 1.00 95.12 94 GLY A CA 1
ATOM 758 C C . GLY A 1 94 ? -1.841 12.075 13.087 1.00 95.12 94 GLY A C 1
ATOM 759 O O . GLY A 1 94 ? -1.721 13.286 13.254 1.00 95.12 94 GLY A O 1
ATOM 760 N N . ASN A 1 95 ? -0.999 11.388 12.316 1.00 93.69 95 ASN A N 1
ATOM 761 C CA . ASN A 1 95 ? 0.028 12.028 11.481 1.00 93.69 95 ASN A CA 1
ATOM 762 C C . ASN A 1 95 ? -0.349 12.025 9.987 1.00 93.69 95 ASN A C 1
ATOM 764 O O . ASN A 1 95 ? 0.405 12.520 9.151 1.00 93.69 95 ASN A O 1
ATOM 768 N N . ARG A 1 96 ? -1.535 11.489 9.660 1.00 91.50 96 ARG A N 1
ATOM 769 C CA . ARG A 1 96 ? -2.166 11.529 8.333 1.00 91.50 96 ARG A CA 1
ATOM 770 C C . ARG A 1 96 ? -3.641 11.945 8.408 1.00 91.50 96 ARG A C 1
ATOM 772 O O . ARG A 1 96 ? -4.442 11.563 7.559 1.00 91.50 96 ARG A O 1
ATOM 779 N N . GLY A 1 97 ? -3.986 12.725 9.430 1.00 93.06 97 GLY A N 1
ATOM 780 C CA . GLY A 1 97 ? -5.357 13.111 9.763 1.00 93.06 97 GLY A CA 1
ATOM 781 C C . GLY A 1 97 ? -5.950 12.260 10.884 1.00 93.06 97 GLY A C 1
ATOM 782 O O . GLY A 1 97 ? -5.374 11.248 11.284 1.00 93.06 97 GLY A O 1
ATOM 783 N N . SER A 1 98 ? -7.110 12.683 11.390 1.00 95.06 98 SER A N 1
ATOM 784 C CA . SER A 1 98 ? -7.720 12.107 12.593 1.00 95.06 98 SER A CA 1
ATOM 785 C C . SER A 1 98 ? -7.849 10.584 12.499 1.00 95.06 98 SER A C 1
ATOM 787 O O . SER A 1 98 ? -8.393 10.060 11.524 1.00 95.06 98 SER A O 1
ATOM 789 N N . HIS A 1 99 ? -7.358 9.884 13.528 1.00 97.31 99 HIS A N 1
ATOM 790 C CA . HIS A 1 99 ? -7.355 8.418 13.636 1.00 97.31 99 HIS A CA 1
ATOM 791 C C . HIS A 1 99 ? -6.570 7.670 12.536 1.00 97.31 99 HIS A C 1
ATOM 793 O O . HIS A 1 99 ? -6.683 6.444 12.432 1.00 97.31 99 HIS A O 1
ATOM 799 N N . ARG A 1 100 ? -5.765 8.367 11.722 1.00 96.25 100 ARG A N 1
ATOM 800 C CA . ARG A 1 100 ? -4.966 7.793 10.630 1.00 96.25 100 ARG A CA 1
ATOM 801 C C . ARG A 1 100 ? -3.475 8.029 10.857 1.00 96.25 100 ARG A C 1
ATOM 803 O O . ARG A 1 100 ? -3.030 9.150 11.122 1.00 96.25 100 ARG A O 1
ATOM 810 N N . TYR A 1 101 ? -2.695 6.965 10.697 1.00 96.69 101 TYR A N 1
ATOM 811 C CA . TYR A 1 101 ? -1.286 6.961 11.057 1.00 96.69 101 TYR A CA 1
ATOM 812 C C . TYR A 1 101 ? -0.433 6.228 10.032 1.00 96.69 101 TYR A C 1
ATOM 814 O O . TYR A 1 101 ? -0.749 5.114 9.627 1.00 96.69 101 TYR A O 1
ATOM 822 N N . SER A 1 102 ? 0.708 6.831 9.734 1.00 96.12 102 SER A N 1
ATOM 823 C CA . SER A 1 102 ? 1.875 6.203 9.137 1.00 96.12 102 SER A CA 1
ATOM 824 C C . SER A 1 102 ? 2.857 5.804 10.224 1.00 96.12 102 SER A C 1
ATOM 826 O O . SER A 1 102 ? 3.274 6.639 11.038 1.00 96.12 102 SER A O 1
ATOM 828 N N . PHE A 1 103 ? 3.279 4.540 10.201 1.00 97.00 103 PHE A N 1
ATOM 829 C CA . PHE A 1 103 ? 4.353 4.059 11.065 1.00 97.00 103 PHE A CA 1
ATOM 830 C C . PHE A 1 103 ? 5.687 4.740 10.745 1.00 97.00 103 PHE A C 1
ATOM 832 O O . PHE A 1 103 ? 6.499 4.948 11.645 1.00 97.00 103 PHE A O 1
ATOM 839 N N . GLY A 1 104 ? 5.919 5.086 9.474 1.00 93.19 104 GLY A N 1
ATOM 840 C CA . GLY A 1 104 ? 7.133 5.771 9.033 1.00 93.19 104 GLY A CA 1
ATOM 841 C C . GLY A 1 104 ? 7.202 7.202 9.557 1.00 93.19 104 GLY A C 1
ATOM 842 O O . GLY A 1 104 ? 8.200 7.589 10.152 1.00 93.19 104 GLY A O 1
ATOM 843 N N . SER A 1 105 ? 6.106 7.957 9.442 1.00 90.88 105 SER A N 1
ATOM 844 C CA . SER A 1 105 ? 6.029 9.341 9.936 1.00 90.88 105 SER A CA 1
ATOM 845 C C . SER A 1 105 ? 6.052 9.432 11.466 1.00 90.88 105 SER A C 1
ATOM 847 O O . SER A 1 105 ? 6.396 10.474 12.013 1.00 90.88 105 SER A O 1
ATOM 849 N N . ALA A 1 106 ? 5.707 8.346 12.166 1.00 92.06 106 ALA A N 1
ATOM 850 C CA . ALA A 1 106 ? 5.861 8.226 13.616 1.00 92.06 106 ALA A CA 1
ATOM 851 C C . ALA A 1 106 ? 7.278 7.792 14.055 1.00 92.06 106 ALA A C 1
ATOM 853 O O . ALA A 1 106 ? 7.562 7.748 15.251 1.00 92.06 106 ALA A O 1
ATOM 854 N N . SER A 1 107 ? 8.165 7.457 13.113 1.00 93.06 107 SER A N 1
ATOM 855 C CA . SER A 1 107 ? 9.533 6.998 13.364 1.00 93.06 107 SER A CA 1
ATOM 856 C C . SER A 1 107 ? 10.543 8.092 13.045 1.00 93.06 107 SER A C 1
ATOM 858 O O . SER A 1 107 ? 10.487 8.723 11.993 1.00 93.06 107 SER A O 1
ATOM 860 N N . THR A 1 108 ? 11.550 8.262 13.903 1.00 89.62 108 THR A N 1
ATOM 861 C CA . THR A 1 108 ? 12.656 9.207 13.662 1.00 89.62 108 THR A CA 1
ATOM 862 C C . THR A 1 108 ? 13.484 8.857 12.426 1.00 89.62 108 THR A C 1
ATOM 864 O O . THR A 1 108 ? 14.121 9.732 11.849 1.00 89.62 108 THR A O 1
ATOM 867 N N . THR A 1 109 ? 13.472 7.591 12.003 1.00 89.69 109 THR A N 1
ATOM 868 C CA . THR A 1 109 ? 14.187 7.127 10.802 1.00 89.69 109 THR A CA 1
ATOM 869 C C . THR A 1 109 ? 13.357 7.259 9.523 1.00 89.69 109 THR A C 1
ATOM 871 O O . THR A 1 109 ? 13.847 6.920 8.450 1.00 89.69 109 THR A O 1
ATOM 874 N N . GLY A 1 110 ? 12.091 7.684 9.624 1.00 91.00 110 GLY A N 1
ATOM 875 C CA . GLY A 1 110 ? 11.130 7.669 8.515 1.00 91.00 110 GLY A CA 1
ATOM 876 C C . GLY A 1 110 ? 10.623 6.268 8.143 1.00 91.00 110 GLY A C 1
ATOM 877 O O . GLY A 1 110 ? 9.741 6.133 7.296 1.00 91.00 110 GLY A O 1
ATOM 878 N N . HIS A 1 111 ? 11.147 5.216 8.782 1.00 95.06 111 HIS A N 1
ATOM 879 C CA . HIS A 1 111 ? 10.891 3.815 8.448 1.00 95.06 111 HIS A CA 1
ATOM 880 C C . HIS A 1 111 ? 10.820 2.926 9.703 1.00 95.06 111 HIS A C 1
ATOM 882 O O . HIS A 1 111 ? 11.180 3.332 10.808 1.00 95.06 111 HIS A O 1
ATOM 888 N N . GLN A 1 112 ? 10.369 1.686 9.530 1.00 96.75 112 GLN A N 1
ATOM 889 C CA . GLN A 1 112 ? 10.322 0.640 10.556 1.00 96.75 112 GLN A CA 1
ATOM 890 C C . GLN A 1 112 ? 11.233 -0.549 10.243 1.00 96.75 112 GLN A C 1
ATOM 892 O O . GLN A 1 112 ? 11.270 -1.497 11.009 1.00 96.75 112 GLN A O 1
ATOM 897 N N . VAL A 1 113 ? 12.025 -0.510 9.166 1.00 96.38 113 VAL A N 1
ATOM 898 C CA . VAL A 1 113 ? 12.911 -1.629 8.769 1.00 96.38 113 VAL A CA 1
ATOM 899 C C . VAL A 1 113 ? 14.043 -1.928 9.766 1.00 96.38 113 VAL A C 1
ATOM 901 O O . VAL A 1 113 ? 14.753 -2.911 9.612 1.00 96.38 113 VAL A O 1
ATOM 904 N N . HIS A 1 114 ? 14.212 -1.101 10.803 1.00 95.50 114 HIS A N 1
ATOM 905 C CA . HIS A 1 114 ? 15.072 -1.399 11.951 1.00 95.50 114 HIS A CA 1
ATOM 906 C C . HIS A 1 114 ? 14.432 -2.406 12.930 1.00 95.50 114 HIS A C 1
ATOM 908 O O . HIS A 1 114 ? 15.128 -2.962 13.775 1.00 95.50 114 HIS A O 1
ATOM 914 N N . GLN A 1 115 ? 13.117 -2.623 12.835 1.00 96.50 115 GLN A N 1
ATOM 915 C CA . GLN A 1 115 ? 12.382 -3.649 13.567 1.00 96.50 115 GLN A CA 1
ATOM 916 C C . GLN A 1 115 ? 12.463 -4.976 12.792 1.00 96.50 115 GLN A C 1
ATOM 918 O O . GLN A 1 115 ? 12.222 -4.982 11.577 1.00 96.50 115 GLN A O 1
ATOM 923 N N . PRO A 1 116 ? 12.765 -6.107 13.455 1.00 97.31 116 PRO A N 1
ATOM 924 C CA . PRO A 1 116 ? 12.902 -7.399 12.784 1.00 97.31 116 PRO A CA 1
ATOM 925 C C . PRO A 1 116 ? 11.618 -7.840 12.070 1.00 97.31 116 PRO A C 1
ATOM 927 O O . PRO A 1 116 ? 11.692 -8.456 11.009 1.00 97.31 116 PRO A O 1
ATOM 930 N N . GLU A 1 117 ? 10.448 -7.477 12.599 1.00 97.88 117 GLU A N 1
ATOM 931 C CA . GLU A 1 117 ? 9.150 -7.839 12.033 1.00 97.88 117 GLU A CA 1
ATOM 932 C C . GLU A 1 117 ? 8.935 -7.222 10.639 1.00 97.88 117 GLU A C 1
ATOM 934 O O . GLU A 1 117 ? 8.411 -7.884 9.747 1.00 97.88 117 GLU A O 1
ATOM 939 N N . TRP A 1 118 ? 9.399 -5.983 10.420 1.00 98.12 118 TRP A N 1
ATOM 940 C CA . TRP A 1 118 ? 9.365 -5.323 9.108 1.00 98.12 118 TRP A CA 1
ATOM 941 C C . TRP A 1 118 ? 10.513 -5.756 8.206 1.00 98.12 118 TRP A C 1
ATOM 943 O O . TRP A 1 118 ? 10.308 -5.913 7.004 1.00 98.12 118 TRP A O 1
ATOM 953 N N . ALA A 1 119 ? 11.712 -5.947 8.762 1.00 97.56 119 ALA A N 1
ATOM 954 C CA . ALA A 1 119 ? 12.867 -6.414 7.998 1.00 97.56 119 ALA A CA 1
ATOM 955 C C . ALA A 1 119 ? 12.606 -7.783 7.349 1.00 97.56 119 ALA A C 1
ATOM 957 O O . ALA A 1 119 ? 13.021 -8.012 6.218 1.00 97.56 119 ALA A O 1
ATOM 958 N N . MET A 1 120 ? 11.850 -8.655 8.023 1.00 97.94 120 MET A N 1
ATOM 959 C CA . MET A 1 120 ? 11.407 -9.954 7.506 1.00 97.94 120 MET A CA 1
ATOM 960 C C . MET A 1 120 ? 10.609 -9.858 6.191 1.00 97.94 120 MET A C 1
ATOM 962 O O . MET A 1 120 ? 10.567 -10.824 5.436 1.00 97.94 120 MET A O 1
ATOM 966 N N . LEU A 1 121 ? 9.966 -8.719 5.908 1.00 97.94 121 LEU A N 1
ATOM 967 C CA . LEU A 1 121 ? 9.177 -8.524 4.685 1.00 97.94 121 LEU A CA 1
ATOM 968 C C . LEU A 1 121 ? 10.040 -8.224 3.447 1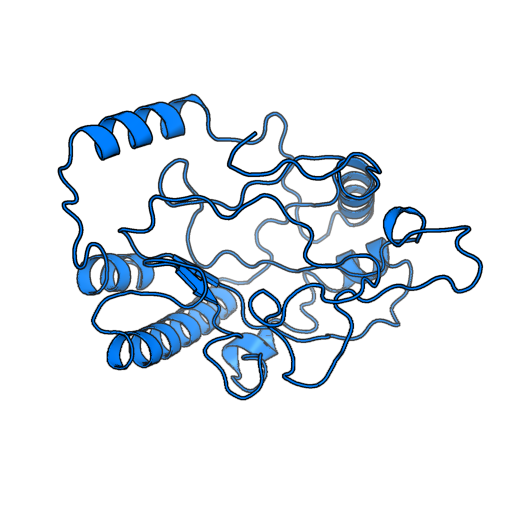.00 97.94 121 LEU A C 1
ATOM 970 O O . LEU A 1 121 ? 9.510 -8.150 2.337 1.00 97.94 121 LEU A O 1
ATOM 974 N N . ILE A 1 122 ? 11.345 -8.020 3.628 1.00 96.75 122 ILE A N 1
ATOM 975 C CA . ILE A 1 122 ? 12.302 -7.789 2.544 1.00 96.75 122 ILE A CA 1
ATOM 976 C C . ILE A 1 122 ? 12.727 -9.145 1.965 1.00 96.75 122 ILE A C 1
ATOM 978 O O . ILE A 1 122 ? 12.917 -10.110 2.700 1.00 96.75 122 ILE A O 1
ATOM 982 N N . ASP A 1 123 ? 12.869 -9.204 0.641 1.00 95.12 123 ASP A N 1
ATOM 983 C CA . ASP A 1 123 ? 13.333 -10.377 -0.111 1.00 95.12 123 ASP A CA 1
ATOM 984 C C . ASP A 1 123 ? 12.528 -11.669 0.131 1.00 95.12 123 ASP A C 1
ATOM 986 O O . ASP A 1 123 ? 13.062 -12.781 0.161 1.00 95.12 123 ASP A O 1
ATOM 990 N N . LEU A 1 124 ? 11.208 -11.533 0.289 1.00 98.00 124 LEU A N 1
ATOM 991 C CA . LEU A 1 124 ? 10.303 -12.670 0.439 1.00 98.00 124 LEU A CA 1
ATOM 992 C C . LEU A 1 124 ? 10.276 -13.535 -0.837 1.00 98.00 124 LEU A C 1
ATOM 994 O O . LEU A 1 124 ? 9.969 -13.013 -1.910 1.00 98.00 124 LEU A O 1
ATOM 998 N N . PRO A 1 125 ? 10.446 -14.870 -0.744 1.00 97.69 125 PRO A N 1
ATOM 999 C CA . PRO A 1 125 ? 10.386 -15.766 -1.907 1.00 97.69 125 PRO A CA 1
ATOM 1000 C C . PRO A 1 125 ? 9.065 -15.713 -2.689 1.00 97.69 125 PRO A C 1
ATOM 1002 O O . PRO A 1 125 ? 9.026 -16.034 -3.871 1.00 97.69 125 PRO A O 1
ATOM 1005 N N . SER A 1 126 ? 7.980 -15.311 -2.028 1.00 97.94 126 SER A N 1
ATOM 1006 C CA . SER A 1 126 ? 6.643 -15.125 -2.602 1.00 97.94 126 SER A CA 1
ATOM 1007 C C . SER A 1 126 ? 6.452 -13.785 -3.324 1.00 97.94 126 SER A C 1
ATOM 1009 O O . SER A 1 126 ? 5.449 -13.608 -4.010 1.00 97.94 126 SER A O 1
ATOM 1011 N N . VAL A 1 127 ? 7.372 -12.827 -3.167 1.00 98.06 127 VAL A N 1
ATOM 1012 C CA . VAL A 1 127 ? 7.235 -11.456 -3.691 1.00 98.06 127 VAL A CA 1
ATOM 1013 C C . VAL A 1 127 ? 8.391 -11.095 -4.620 1.00 98.06 127 VAL A C 1
ATOM 1015 O O . VAL A 1 127 ? 8.151 -10.537 -5.688 1.00 98.06 127 VAL A O 1
ATOM 1018 N N . THR A 1 128 ? 9.629 -11.451 -4.269 1.00 98.25 128 THR A N 1
ATOM 1019 C CA . THR A 1 128 ? 10.834 -11.124 -5.048 1.00 98.25 128 THR A CA 1
ATOM 1020 C C . THR A 1 128 ? 10.724 -11.519 -6.524 1.00 98.25 128 THR A C 1
ATOM 1022 O O . THR A 1 128 ? 10.914 -10.640 -7.362 1.00 98.25 128 THR A O 1
ATOM 1025 N N . PRO A 1 129 ? 10.307 -12.748 -6.902 1.00 98.50 129 PRO A N 1
ATOM 1026 C CA . PRO A 1 129 ? 10.192 -13.108 -8.319 1.00 98.50 129 PRO A CA 1
ATOM 1027 C C . PRO A 1 129 ? 9.172 -12.260 -9.097 1.00 98.50 129 PRO A C 1
ATOM 1029 O O . PRO A 1 129 ? 9.314 -12.055 -10.301 1.00 98.50 129 PRO A O 1
ATOM 1032 N N . ILE A 1 130 ? 8.137 -11.751 -8.420 1.00 98.50 130 ILE A N 1
ATOM 1033 C CA . ILE A 1 130 ? 7.141 -10.856 -9.023 1.00 98.50 130 ILE A CA 1
ATOM 1034 C C . ILE A 1 130 ? 7.757 -9.475 -9.259 1.00 98.50 130 ILE A C 1
ATOM 1036 O O . ILE A 1 130 ? 7.563 -8.900 -10.330 1.00 98.50 130 ILE A O 1
ATOM 1040 N N . LEU A 1 131 ? 8.522 -8.957 -8.293 1.00 98.25 131 LEU A N 1
ATOM 1041 C CA . LEU A 1 131 ? 9.234 -7.685 -8.436 1.00 98.25 131 LEU A CA 1
ATOM 1042 C C . LEU A 1 131 ? 10.256 -7.745 -9.571 1.00 98.25 131 LEU A C 1
ATOM 1044 O O . LEU A 1 131 ? 10.249 -6.863 -10.423 1.00 98.25 131 LEU A O 1
ATOM 1048 N N . GLU A 1 132 ? 11.063 -8.803 -9.641 1.00 97.81 132 GLU A N 1
ATOM 1049 C CA . GLU A 1 132 ? 12.017 -9.009 -10.738 1.00 97.81 132 GLU A CA 1
ATOM 1050 C C . GLU A 1 132 ? 11.315 -9.070 -12.101 1.00 97.81 132 GLU A C 1
ATOM 1052 O O . GLU A 1 132 ? 11.790 -8.489 -13.077 1.00 97.81 132 GLU A O 1
ATOM 1057 N N . ALA A 1 133 ? 10.148 -9.721 -12.177 1.00 97.62 133 ALA A N 1
ATOM 1058 C CA . ALA A 1 133 ? 9.358 -9.776 -13.403 1.00 97.62 133 ALA A CA 1
ATOM 1059 C C . ALA A 1 133 ? 8.807 -8.399 -13.817 1.00 97.62 133 ALA A C 1
ATOM 1061 O O . ALA A 1 133 ? 8.786 -8.090 -15.014 1.00 97.62 133 ALA A O 1
ATOM 1062 N N . ILE A 1 134 ? 8.368 -7.583 -12.851 1.00 97.62 134 ILE A N 1
ATOM 1063 C CA . ILE A 1 134 ? 7.869 -6.217 -13.076 1.00 97.62 134 ILE A CA 1
ATOM 1064 C C . ILE A 1 134 ? 9.008 -5.276 -13.475 1.00 97.62 134 ILE A C 1
ATOM 1066 O O . ILE A 1 134 ? 8.864 -4.538 -14.442 1.00 97.62 134 ILE A O 1
ATOM 1070 N N . PHE A 1 135 ? 10.136 -5.301 -12.765 1.00 97.06 135 PHE A N 1
ATOM 1071 C CA . PHE A 1 135 ? 11.290 -4.453 -13.072 1.00 97.06 135 PHE A CA 1
ATOM 1072 C C . PHE A 1 135 ? 12.087 -4.932 -14.289 1.00 97.06 135 PHE A C 1
ATOM 1074 O O . PHE A 1 135 ? 12.909 -4.179 -14.804 1.00 97.06 135 PHE A O 1
ATOM 1081 N N . GLU A 1 136 ? 11.865 -6.171 -14.739 1.00 95.19 136 GLU A N 1
ATOM 1082 C CA . GLU A 1 136 ? 12.693 -6.857 -15.741 1.00 95.19 136 GLU A CA 1
ATOM 1083 C C . GLU A 1 136 ? 14.177 -6.919 -15.348 1.00 95.19 136 GLU A C 1
ATOM 1085 O O . GLU A 1 136 ? 15.065 -6.979 -16.200 1.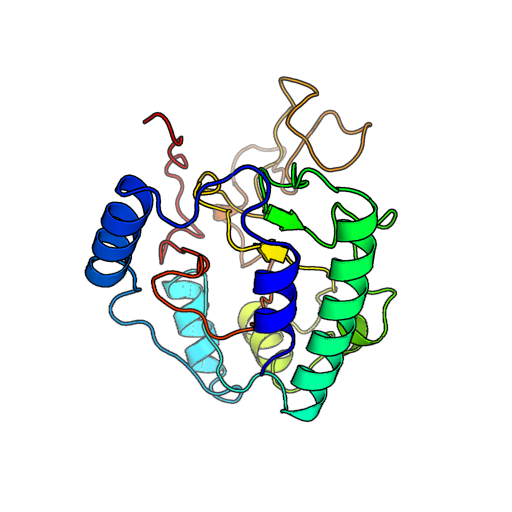00 95.19 136 GLU A O 1
ATOM 1090 N N . SER A 1 137 ? 14.449 -6.885 -14.044 1.00 95.62 137 SER A N 1
ATOM 1091 C CA . SER A 1 137 ? 15.792 -6.824 -13.485 1.00 95.62 137 SER A CA 1
ATOM 1092 C C . SER A 1 137 ? 15.788 -7.245 -12.012 1.00 95.62 137 SER A C 1
ATOM 1094 O O . SER A 1 137 ? 14.864 -6.869 -11.284 1.00 95.62 137 SER A O 1
ATOM 1096 N N . PRO A 1 138 ? 16.826 -7.962 -11.544 1.00 95.44 138 PRO A N 1
ATOM 1097 C CA . PRO A 1 138 ? 17.073 -8.168 -10.118 1.00 95.44 138 PRO A CA 1
ATOM 1098 C C . PRO A 1 138 ? 17.706 -6.944 -9.438 1.00 95.44 138 PRO A C 1
ATOM 1100 O O . PRO A 1 138 ? 17.768 -6.877 -8.213 1.00 95.44 138 PRO A O 1
ATOM 1103 N N . ASP A 1 139 ? 18.174 -5.961 -10.213 1.00 95.62 139 ASP A N 1
ATOM 1104 C CA . ASP A 1 139 ? 18.915 -4.807 -9.706 1.00 95.62 139 ASP A CA 1
ATOM 1105 C C . ASP A 1 139 ? 17.967 -3.685 -9.257 1.00 95.62 139 ASP A C 1
ATOM 1107 O O . ASP A 1 139 ? 17.846 -2.636 -9.896 1.00 95.62 139 ASP A O 1
ATOM 1111 N N . TYR A 1 140 ? 17.293 -3.904 -8.131 1.00 95.44 140 TYR A N 1
ATOM 1112 C CA . TYR A 1 140 ? 16.524 -2.883 -7.421 1.00 95.44 140 TYR A CA 1
ATOM 1113 C C . TYR A 1 140 ? 16.953 -2.803 -5.952 1.00 95.44 140 TYR A C 1
ATOM 1115 O O . TYR A 1 140 ? 17.657 -3.664 -5.430 1.00 95.44 140 TYR A O 1
ATOM 1123 N N . ILE A 1 141 ? 16.539 -1.737 -5.266 1.00 95.31 141 ILE A N 1
ATOM 1124 C CA . ILE A 1 141 ? 16.830 -1.547 -3.842 1.00 95.31 141 ILE A CA 1
ATOM 1125 C C . ILE A 1 141 ? 15.543 -1.374 -3.044 1.00 95.31 141 ILE A C 1
ATOM 1127 O O . ILE A 1 141 ? 14.597 -0.718 -3.487 1.00 95.31 141 ILE A O 1
ATOM 1131 N N . CYS A 1 142 ? 15.526 -1.902 -1.821 1.00 95.06 142 CYS A N 1
ATOM 1132 C CA . CYS A 1 142 ? 14.502 -1.547 -0.850 1.00 95.06 142 CYS A CA 1
ATOM 1133 C C . CYS A 1 142 ? 14.745 -0.108 -0.374 1.00 95.06 142 CYS A C 1
ATOM 1135 O O . CYS A 1 142 ? 15.717 0.175 0.327 1.00 95.06 142 CYS A O 1
ATOM 1137 N N . ARG A 1 143 ? 13.860 0.818 -0.765 1.00 92.44 143 ARG A N 1
ATOM 1138 C CA . ARG A 1 143 ? 13.942 2.230 -0.354 1.00 92.44 143 ARG A CA 1
ATOM 1139 C C . ARG A 1 143 ? 13.578 2.434 1.121 1.00 92.44 143 ARG A C 1
ATOM 1141 O O . ARG A 1 143 ? 14.039 3.394 1.728 1.00 92.44 143 ARG A O 1
ATOM 1148 N N . GLY A 1 144 ? 12.739 1.568 1.681 1.00 93.06 144 GLY A N 1
ATOM 1149 C CA . GLY A 1 144 ? 12.271 1.655 3.059 1.00 93.06 144 GLY A CA 1
ATOM 1150 C C . GLY A 1 144 ? 10.986 0.863 3.278 1.00 93.06 144 GLY A C 1
ATOM 1151 O O . GLY A 1 144 ? 10.443 0.263 2.354 1.00 93.06 144 GLY A O 1
ATOM 1152 N N . GLY A 1 145 ? 10.486 0.878 4.511 1.00 94.94 145 GLY A N 1
ATOM 1153 C CA . GLY A 1 145 ? 9.285 0.141 4.902 1.00 94.94 145 GLY A CA 1
ATOM 1154 C C . GLY A 1 145 ? 8.684 0.690 6.188 1.00 94.94 145 GLY A C 1
ATOM 1155 O O . GLY A 1 145 ? 9.389 1.294 6.993 1.00 94.94 145 GLY A O 1
ATOM 1156 N N . GLY A 1 146 ? 7.379 0.516 6.371 1.00 94.62 146 GLY A N 1
ATOM 1157 C CA . GLY A 1 146 ? 6.644 1.008 7.538 1.00 94.62 146 GLY A CA 1
ATOM 1158 C C . GLY A 1 146 ? 5.158 0.706 7.417 1.00 94.62 146 GLY A C 1
ATOM 1159 O O . GLY A 1 146 ? 4.637 -0.140 8.131 1.00 94.62 146 GLY A O 1
ATOM 1160 N N . GLY A 1 147 ? 4.488 1.336 6.458 1.00 95.19 147 GLY A N 1
ATOM 1161 C CA . GLY A 1 147 ? 3.054 1.152 6.242 1.00 95.19 147 GLY A CA 1
ATOM 1162 C C . GLY A 1 147 ? 2.195 2.004 7.172 1.00 95.19 147 GLY A C 1
ATOM 1163 O O . GLY A 1 147 ? 2.677 2.932 7.831 1.00 95.19 147 GLY A O 1
ATOM 1164 N N . ASP A 1 148 ? 0.914 1.659 7.220 1.00 95.81 148 ASP A N 1
ATOM 1165 C CA . ASP A 1 148 ? -0.140 2.505 7.762 1.00 95.81 148 ASP A CA 1
ATOM 1166 C C . ASP A 1 148 ? -1.146 1.719 8.595 1.00 95.81 148 ASP A C 1
ATOM 1168 O O . ASP A 1 148 ? -1.379 0.530 8.369 1.00 95.81 148 ASP A O 1
ATOM 1172 N N . PHE A 1 149 ? -1.800 2.417 9.522 1.00 96.00 149 PHE A N 1
ATOM 1173 C CA . PHE A 1 149 ? -2.993 1.919 10.190 1.00 96.00 149 PHE A CA 1
ATOM 1174 C C . PHE A 1 149 ? -4.044 3.018 10.355 1.00 96.00 149 PHE A C 1
ATOM 1176 O O . PHE A 1 149 ? -3.748 4.209 10.485 1.00 96.00 149 PHE A O 1
ATOM 1183 N N . CYS A 1 150 ? -5.302 2.589 10.353 1.00 95.81 150 CYS A N 1
ATOM 1184 C CA . CYS A 1 150 ? -6.452 3.424 10.667 1.00 95.81 150 CYS A CA 1
ATOM 1185 C C . CYS A 1 150 ? -7.144 2.840 11.893 1.00 95.81 150 CYS A C 1
ATOM 1187 O O . CYS A 1 150 ? -7.383 1.633 11.954 1.00 95.81 150 CYS A O 1
ATOM 1189 N N . LEU A 1 151 ? -7.488 3.692 12.850 1.00 96.12 151 LEU A N 1
ATOM 1190 C CA . LEU A 1 151 ? -8.342 3.305 13.965 1.00 96.12 151 LEU A CA 1
ATOM 1191 C C . LEU A 1 151 ? -9.813 3.515 13.593 1.00 96.12 151 LEU A C 1
ATOM 1193 O O . LEU A 1 151 ? -10.127 4.399 12.784 1.00 96.12 151 LEU A O 1
ATOM 1197 N N . PRO A 1 152 ? -10.740 2.766 14.217 1.00 95.62 152 PRO A N 1
ATOM 1198 C CA . PRO A 1 152 ? -12.143 3.155 14.222 1.00 95.62 152 PRO A CA 1
ATOM 1199 C C . PRO A 1 152 ? -12.268 4.625 14.639 1.00 95.62 152 PRO A C 1
ATOM 1201 O O . PRO A 1 152 ? -11.581 5.071 15.554 1.00 95.62 152 PRO A O 1
ATOM 1204 N N . GLY A 1 153 ? -13.094 5.395 13.936 1.00 94.81 153 GLY A N 1
ATOM 1205 C CA . GLY A 1 153 ? -13.121 6.856 14.053 1.00 94.81 153 GLY A CA 1
ATOM 1206 C C . GLY A 1 153 ? -12.454 7.589 12.885 1.00 94.81 153 GLY A C 1
ATOM 1207 O O . GLY A 1 153 ? -12.757 8.760 12.684 1.00 94.81 153 GLY A O 1
ATOM 1208 N N . ALA A 1 154 ? -11.657 6.932 12.038 1.00 95.12 154 ALA A N 1
ATOM 1209 C CA . ALA A 1 154 ? -11.222 7.511 10.762 1.00 95.12 154 ALA A CA 1
ATOM 1210 C C . ALA A 1 154 ? -12.376 7.473 9.736 1.00 95.12 154 ALA A C 1
ATOM 1212 O O . ALA A 1 154 ? -12.706 6.410 9.215 1.00 95.12 154 ALA A O 1
ATOM 1213 N N . VAL A 1 155 ? -13.010 8.619 9.450 1.00 92.50 155 VAL A N 1
ATOM 1214 C CA . VAL A 1 155 ? -14.215 8.687 8.575 1.00 92.50 155 VAL A CA 1
ATOM 1215 C C . VAL A 1 155 ? -14.008 9.476 7.281 1.00 92.50 155 VAL A C 1
ATOM 1217 O O . VAL A 1 155 ? -14.909 9.544 6.447 1.00 92.50 155 VAL A O 1
ATOM 1220 N N . GLU A 1 156 ? -12.841 10.098 7.136 1.00 88.19 156 GLU A N 1
ATOM 1221 C CA . GLU A 1 156 ? -12.465 10.918 5.986 1.00 88.19 156 GLU A CA 1
ATOM 1222 C C . GLU A 1 156 ? -11.490 10.158 5.085 1.00 88.19 156 GLU A C 1
ATOM 1224 O O . GLU A 1 156 ? -10.669 9.353 5.552 1.00 88.19 156 GLU A O 1
ATOM 1229 N N . TYR A 1 157 ? -11.579 10.428 3.782 1.00 86.12 157 TYR A N 1
ATOM 1230 C CA . TYR A 1 157 ? -10.635 9.912 2.799 1.00 86.12 157 TYR A CA 1
ATOM 1231 C C . TYR A 1 157 ? -9.380 10.769 2.740 1.00 86.12 157 TYR A C 1
ATOM 1233 O O . TYR A 1 157 ? -9.423 11.982 2.925 1.00 86.12 157 TYR A O 1
ATOM 1241 N N . GLN A 1 158 ? -8.262 10.122 2.420 1.00 86.94 158 GLN A N 1
ATOM 1242 C CA . GLN A 1 158 ? -7.124 10.859 1.896 1.00 86.94 158 GLN A CA 1
ATOM 1243 C C . GLN A 1 158 ? -7.457 11.330 0.473 1.00 86.94 158 GLN A C 1
ATOM 1245 O O . GLN A 1 158 ? -8.117 10.585 -0.261 1.00 86.94 158 GLN A O 1
ATOM 1250 N N . PRO A 1 159 ? -6.988 12.522 0.067 1.00 89.50 159 PRO A N 1
ATOM 1251 C CA . PRO A 1 159 ? -7.015 12.926 -1.331 1.00 89.50 159 PRO A CA 1
ATOM 1252 C C . PRO A 1 159 ? -6.380 11.857 -2.222 1.00 89.50 159 PRO A C 1
ATOM 1254 O O . PRO A 1 159 ? -5.456 11.153 -1.796 1.00 89.50 159 PRO A O 1
ATOM 1257 N N . LEU A 1 160 ? -6.840 11.757 -3.469 1.00 91.75 160 LEU A N 1
ATOM 1258 C CA . LEU A 1 160 ? -6.159 10.932 -4.461 1.00 91.75 160 LEU A CA 1
ATOM 1259 C C . LEU A 1 160 ? -4.722 11.433 -4.642 1.00 91.75 160 LEU A C 1
ATOM 1261 O O . LEU A 1 160 ? -4.454 12.635 -4.631 1.00 91.75 160 LEU A O 1
ATOM 1265 N N . HIS A 1 161 ? -3.782 10.503 -4.777 1.00 91.19 161 HIS A N 1
ATOM 1266 C CA . HIS A 1 161 ? -2.369 10.817 -4.941 1.00 91.19 161 HIS A CA 1
ATOM 1267 C C . HIS A 1 161 ? -1.616 9.656 -5.592 1.00 91.19 161 HIS A C 1
ATOM 1269 O O . HIS A 1 161 ? -2.145 8.561 -5.775 1.00 91.19 161 HIS A O 1
ATOM 1275 N N . SER A 1 162 ? -0.363 9.931 -5.943 1.00 91.38 162 SER A N 1
ATOM 1276 C CA . SER A 1 162 ? 0.640 8.948 -6.335 1.00 91.38 162 SER A CA 1
ATOM 1277 C C . SER A 1 162 ? 1.794 9.045 -5.343 1.00 91.38 162 SER A C 1
ATOM 1279 O O . SER A 1 162 ? 2.231 10.157 -5.038 1.00 91.38 162 SER A O 1
ATOM 1281 N N . ASP A 1 163 ? 2.302 7.908 -4.864 1.00 89.12 163 ASP A N 1
ATOM 1282 C CA . ASP A 1 163 ? 3.416 7.858 -3.899 1.00 89.12 163 ASP A CA 1
ATOM 1283 C C . ASP A 1 163 ? 4.714 8.460 -4.460 1.00 89.12 163 ASP A C 1
ATOM 1285 O O . ASP A 1 163 ? 5.592 8.916 -3.725 1.00 89.12 163 ASP A O 1
ATOM 1289 N N . VAL A 1 164 ? 4.838 8.472 -5.786 1.00 88.69 164 VAL A N 1
ATOM 1290 C CA . VAL A 1 164 ? 5.947 9.070 -6.526 1.00 88.69 164 VAL A CA 1
ATOM 1291 C C . VAL A 1 164 ? 5.416 10.036 -7.581 1.00 88.69 164 VAL A C 1
ATOM 1293 O O . VAL A 1 164 ? 4.359 9.813 -8.174 1.00 88.69 164 VAL A O 1
ATOM 1296 N N . ALA A 1 165 ? 6.151 11.122 -7.809 1.00 88.56 165 ALA A N 1
ATOM 1297 C CA . ALA A 1 165 ? 5.771 12.178 -8.741 1.00 88.56 165 ALA A CA 1
ATOM 1298 C C . ALA A 1 165 ? 7.001 12.849 -9.365 1.00 88.56 165 ALA A C 1
ATOM 1300 O O . ALA A 1 165 ? 8.126 12.715 -8.861 1.00 88.56 165 ALA A O 1
ATOM 1301 N N . ASP A 1 166 ? 6.760 13.606 -10.435 1.00 88.75 166 ASP A N 1
ATOM 1302 C CA . ASP A 1 166 ? 7.728 14.547 -10.988 1.00 88.75 166 ASP A CA 1
ATOM 1303 C C . ASP A 1 166 ? 8.163 15.572 -9.941 1.00 88.75 166 ASP A C 1
ATOM 1305 O O . ASP A 1 166 ? 7.408 15.984 -9.052 1.00 88.75 166 ASP A O 1
ATOM 1309 N N . ARG A 1 167 ? 9.419 15.987 -10.059 1.00 87.62 167 ARG A N 1
ATOM 1310 C CA . ARG A 1 167 ? 10.027 16.983 -9.202 1.00 87.62 167 ARG A CA 1
ATOM 1311 C C . ARG A 1 167 ? 9.354 18.327 -9.449 1.00 87.62 167 ARG A C 1
ATOM 1313 O O . ARG A 1 167 ? 9.388 18.851 -10.558 1.00 87.62 167 ARG A O 1
ATOM 1320 N N . ARG A 1 168 ? 8.815 18.921 -8.391 1.00 82.31 168 ARG A N 1
ATOM 1321 C CA . ARG A 1 168 ? 8.179 20.242 -8.398 1.00 82.31 168 ARG A CA 1
ATOM 1322 C C . ARG A 1 168 ? 8.728 21.113 -7.281 1.00 82.31 168 ARG A C 1
ATOM 1324 O O . ARG A 1 168 ? 9.078 20.606 -6.211 1.00 82.31 168 ARG A O 1
ATOM 1331 N N . GLU A 1 169 ? 8.806 22.415 -7.526 1.00 79.38 169 GLU A N 1
ATOM 1332 C CA . GLU A 1 169 ? 9.129 23.387 -6.482 1.00 79.38 169 GLU A CA 1
ATOM 1333 C C . GLU A 1 169 ? 8.053 23.357 -5.394 1.00 79.38 169 GLU A C 1
ATOM 1335 O O . GLU A 1 169 ? 6.857 23.258 -5.677 1.00 79.38 169 GLU A O 1
ATOM 1340 N N . LYS A 1 170 ? 8.480 23.389 -4.130 1.00 69.06 170 LYS A N 1
ATOM 1341 C CA . LYS A 1 170 ? 7.557 23.532 -3.005 1.00 69.06 170 LYS A CA 1
ATOM 1342 C C . LYS A 1 170 ? 7.113 24.996 -2.973 1.00 69.06 170 LYS A C 1
ATOM 1344 O O . LYS A 1 170 ? 7.909 25.853 -2.606 1.00 69.06 170 LYS A O 1
ATOM 1349 N N . ALA A 1 171 ? 5.875 25.266 -3.384 1.00 58.88 171 ALA A N 1
ATOM 1350 C CA . ALA A 1 171 ? 5.318 26.619 -3.362 1.00 58.88 171 ALA A CA 1
ATOM 1351 C C . ALA A 1 171 ? 5.085 27.129 -1.926 1.00 58.88 171 ALA A C 1
ATOM 1353 O O . ALA A 1 171 ? 5.252 28.317 -1.693 1.00 58.88 171 ALA A O 1
ATOM 1354 N N . ASP A 1 172 ? 4.820 26.232 -0.963 1.00 50.50 172 ASP A N 1
ATOM 1355 C CA . ASP A 1 172 ? 4.616 26.560 0.453 1.00 50.50 172 ASP A CA 1
ATOM 1356 C C . ASP A 1 172 ? 5.180 25.463 1.376 1.00 50.50 172 ASP A C 1
ATOM 1358 O O . ASP A 1 172 ? 5.003 24.264 1.145 1.00 50.50 172 ASP A O 1
ATOM 1362 N N . HIS A 1 173 ? 5.864 25.870 2.450 1.00 45.53 173 HIS A N 1
ATOM 1363 C CA . HIS A 1 173 ? 6.632 25.007 3.364 1.00 45.53 173 HIS A CA 1
ATOM 1364 C C . HIS A 1 173 ? 5.806 23.982 4.176 1.00 45.53 173 HIS A C 1
ATOM 1366 O O . HIS A 1 173 ? 6.391 23.152 4.865 1.00 45.53 173 HIS A O 1
ATOM 1372 N N . ILE A 1 174 ? 4.471 24.007 4.110 1.00 40.03 174 ILE A N 1
ATOM 1373 C CA . ILE A 1 174 ? 3.600 23.274 5.049 1.00 40.03 174 ILE A CA 1
ATOM 1374 C C . ILE A 1 174 ? 3.212 21.868 4.548 1.00 40.03 174 ILE A C 1
ATOM 1376 O O . ILE A 1 174 ? 2.963 20.980 5.356 1.00 40.03 174 ILE A O 1
ATOM 1380 N N . ALA A 1 175 ? 3.210 21.612 3.236 1.00 36.12 175 ALA A N 1
ATOM 1381 C CA . ALA A 1 175 ? 2.659 20.365 2.678 1.00 36.12 175 ALA A CA 1
ATOM 1382 C C . ALA A 1 175 ? 3.693 19.263 2.372 1.00 36.12 175 ALA A C 1
ATOM 1384 O O . ALA A 1 175 ? 3.350 18.239 1.784 1.00 36.12 175 ALA A O 1
ATOM 1385 N N . ALA A 1 176 ? 4.965 19.450 2.728 1.00 39.03 176 ALA A N 1
ATOM 1386 C CA . ALA A 1 176 ? 6.013 18.493 2.395 1.00 39.03 176 ALA A CA 1
ATOM 1387 C C . ALA A 1 176 ? 6.507 17.737 3.628 1.00 39.03 176 ALA A C 1
ATOM 1389 O O . ALA A 1 176 ? 7.532 18.087 4.213 1.00 39.03 176 ALA A O 1
ATOM 1390 N N . ALA A 1 177 ? 5.814 16.653 3.967 1.00 40.94 177 ALA A N 1
ATOM 1391 C CA . ALA A 1 177 ? 6.449 15.565 4.694 1.00 40.94 177 ALA A CA 1
ATOM 1392 C C . ALA A 1 177 ? 7.540 14.976 3.783 1.00 40.94 177 ALA A C 1
ATOM 1394 O O . ALA A 1 177 ? 7.239 14.283 2.817 1.00 40.94 177 ALA A O 1
ATOM 1395 N N . ASP A 1 178 ? 8.769 15.461 3.977 1.00 44.75 178 ASP A N 1
ATOM 1396 C CA . ASP A 1 178 ? 10.035 14.719 3.977 1.00 44.75 178 ASP A CA 1
ATOM 1397 C C . ASP A 1 178 ? 11.187 15.717 3.739 1.00 44.75 178 ASP A C 1
ATOM 1399 O O . ASP A 1 178 ? 11.432 16.212 2.632 1.00 44.75 178 ASP A O 1
ATOM 1403 N N . SER A 1 179 ? 11.897 16.016 4.831 1.00 43.19 179 SER A N 1
ATOM 1404 C CA . SER A 1 179 ? 13.056 16.912 4.989 1.00 43.19 179 SER A CA 1
ATOM 1405 C C . SER A 1 179 ? 12.816 18.433 4.876 1.00 43.19 179 SER A C 1
ATOM 1407 O O . SER A 1 179 ? 12.481 18.987 3.823 1.00 43.19 179 SER A O 1
ATOM 1409 N N . ASP A 1 180 ? 13.119 19.116 5.983 1.00 49.19 180 ASP A N 1
ATOM 1410 C CA . ASP A 1 180 ? 13.124 20.570 6.229 1.00 49.19 180 ASP A CA 1
ATOM 1411 C C . ASP A 1 180 ? 14.245 21.330 5.470 1.00 49.19 180 ASP A C 1
ATOM 1413 O O . ASP A 1 180 ? 14.785 22.332 5.924 1.00 49.19 180 ASP A O 1
ATOM 1417 N N . GLY A 1 181 ? 14.664 20.833 4.300 1.00 52.34 181 GLY A N 1
ATOM 1418 C CA . GLY A 1 181 ? 15.800 21.401 3.555 1.00 52.34 181 GLY A CA 1
ATOM 1419 C C . GLY A 1 181 ? 15.694 21.359 2.032 1.00 52.34 181 GLY A C 1
ATOM 1420 O O . GLY A 1 181 ? 16.415 22.087 1.348 1.00 52.34 181 GLY A O 1
ATOM 1421 N N . SER A 1 182 ? 14.798 20.547 1.462 1.00 62.12 182 SER A N 1
ATOM 1422 C CA . SER A 1 182 ? 14.635 20.494 0.006 1.00 62.12 182 SER A CA 1
ATOM 1423 C C . SER A 1 182 ? 13.623 21.534 -0.476 1.00 62.12 182 SER A C 1
ATOM 1425 O O . SER A 1 182 ? 12.452 21.473 -0.101 1.00 62.12 182 SER A O 1
ATOM 1427 N N . LYS A 1 183 ? 14.048 22.420 -1.393 1.00 71.94 183 LYS A N 1
ATOM 1428 C CA . LYS A 1 183 ? 13.167 23.328 -2.163 1.00 71.94 183 LYS A CA 1
ATOM 1429 C C . LYS A 1 183 ? 12.191 22.592 -3.091 1.00 71.94 183 LYS A C 1
ATOM 1431 O O . LYS A 1 183 ? 11.324 23.216 -3.692 1.00 71.94 183 LYS A O 1
ATOM 1436 N N . PHE A 1 184 ? 12.344 21.279 -3.239 1.00 74.12 184 PHE A N 1
ATOM 1437 C CA . PHE A 1 184 ? 11.608 20.475 -4.204 1.00 74.12 184 PHE A CA 1
ATOM 1438 C C . PHE A 1 184 ? 10.966 19.253 -3.541 1.00 74.12 184 PHE A C 1
ATOM 1440 O O . PHE A 1 184 ? 11.523 18.673 -2.608 1.00 74.12 184 PHE A O 1
ATOM 1447 N N . SER A 1 185 ? 9.799 18.861 -4.039 1.00 79.19 185 SER A N 1
ATOM 1448 C CA . SER A 1 185 ? 9.156 17.565 -3.775 1.00 79.19 185 SER A CA 1
ATOM 1449 C C . SER A 1 185 ? 9.148 16.741 -5.062 1.00 79.19 185 SER A C 1
ATOM 1451 O O . SER A 1 185 ? 9.325 17.324 -6.126 1.00 79.19 185 SER A O 1
ATOM 1453 N N . GLY A 1 186 ? 8.946 15.424 -4.984 1.00 82.38 186 GLY A N 1
ATOM 1454 C CA . GLY A 1 186 ? 8.991 14.531 -6.151 1.00 82.38 186 GLY A CA 1
ATOM 1455 C C . GLY A 1 186 ? 10.404 14.039 -6.489 1.00 82.38 186 GLY A C 1
ATOM 1456 O O . GLY A 1 186 ? 11.401 14.611 -6.048 1.00 82.38 186 GLY A O 1
ATOM 1457 N N . ALA A 1 187 ? 10.480 12.932 -7.228 1.00 84.50 187 ALA A N 1
ATOM 1458 C CA . ALA A 1 187 ? 11.710 12.155 -7.406 1.00 84.50 187 ALA A CA 1
ATOM 1459 C C . ALA A 1 187 ? 12.309 12.256 -8.816 1.00 84.50 187 ALA A C 1
ATOM 1461 O O . ALA A 1 187 ? 13.525 12.151 -8.961 1.00 84.50 187 ALA A O 1
ATOM 1462 N N . PHE A 1 188 ? 11.488 12.469 -9.848 1.00 90.69 188 PHE A N 1
ATOM 1463 C CA . PHE A 1 188 ? 11.953 12.451 -11.235 1.00 90.69 188 PHE A CA 1
ATOM 1464 C C . PHE A 1 188 ? 12.055 13.846 -11.844 1.00 90.69 188 PHE A C 1
ATOM 1466 O O . PHE A 1 188 ? 11.182 14.682 -11.647 1.00 90.69 188 PHE A O 1
ATOM 1473 N N . TRP A 1 189 ? 13.121 14.109 -12.593 1.00 90.44 189 TRP A N 1
ATOM 1474 C CA . TRP A 1 189 ? 13.321 15.383 -13.274 1.00 90.44 189 TRP A CA 1
ATOM 1475 C C . TRP A 1 189 ? 14.022 15.157 -14.608 1.00 90.44 189 TRP A C 1
ATOM 1477 O O . TRP A 1 189 ? 15.156 14.679 -14.635 1.00 90.44 189 TRP A O 1
ATOM 1487 N N . ASP A 1 190 ? 13.367 15.549 -15.700 1.00 90.56 190 ASP A N 1
ATOM 1488 C CA . ASP A 1 190 ? 14.013 15.674 -17.002 1.00 90.56 190 ASP A CA 1
ATOM 1489 C C . ASP A 1 190 ? 14.434 17.137 -17.234 1.00 90.56 190 ASP A C 1
ATOM 1491 O O . ASP A 1 190 ? 13.568 17.994 -17.431 1.00 90.56 190 ASP A O 1
ATOM 1495 N N . PRO A 1 191 ? 15.742 17.458 -17.271 1.00 88.69 191 PRO A N 1
ATOM 1496 C CA . PRO A 1 191 ? 16.217 18.817 -17.540 1.00 88.69 191 PRO A CA 1
ATOM 1497 C C . PRO A 1 191 ? 15.815 19.349 -18.922 1.00 88.69 191 PRO A C 1
ATOM 1499 O O . PRO A 1 191 ? 15.871 20.556 -19.146 1.00 88.69 191 PRO A O 1
ATOM 1502 N N . ARG A 1 192 ? 15.435 18.470 -19.858 1.00 93.38 192 ARG A N 1
ATOM 1503 C CA . ARG A 1 192 ? 14.971 18.862 -21.195 1.00 93.38 192 ARG A CA 1
ATOM 1504 C C . ARG A 1 192 ? 13.459 19.084 -21.258 1.00 93.38 192 ARG A C 1
ATOM 1506 O O . ARG A 1 192 ? 12.991 19.625 -22.254 1.00 93.38 192 ARG A O 1
ATOM 1513 N N . GLY A 1 193 ? 12.712 18.657 -20.236 1.00 89.62 193 GLY A N 1
ATOM 1514 C CA . GLY A 1 193 ? 11.252 18.763 -20.188 1.00 89.62 193 GLY A CA 1
ATOM 1515 C C . GLY A 1 193 ? 10.522 17.961 -21.272 1.00 89.62 193 GLY A C 1
ATOM 1516 O O . GLY A 1 193 ? 9.448 18.369 -21.704 1.00 89.62 193 GLY A O 1
ATOM 1517 N N . LEU A 1 194 ? 11.110 16.863 -21.755 1.00 93.50 194 LEU A N 1
ATOM 1518 C CA . LEU A 1 194 ? 10.543 16.025 -22.818 1.00 93.50 194 LEU A CA 1
ATOM 1519 C C . LEU A 1 194 ? 9.730 14.849 -22.273 1.00 93.50 194 LEU A C 1
ATOM 1521 O O . LEU A 1 194 ? 8.881 14.318 -22.987 1.00 93.50 194 LEU A O 1
ATOM 1525 N N . MET A 1 195 ? 10.013 14.429 -21.042 1.00 94.50 195 MET A N 1
ATOM 1526 C CA . MET A 1 195 ? 9.357 13.303 -20.384 1.00 94.50 195 MET A CA 1
ATOM 1527 C C . MET A 1 195 ? 8.998 13.618 -18.935 1.00 94.50 195 MET A C 1
ATOM 1529 O O . MET A 1 195 ? 9.598 14.478 -18.289 1.00 94.50 195 MET A O 1
ATOM 1533 N N . THR A 1 196 ? 8.032 12.862 -18.440 1.00 92.06 196 THR A N 1
ATOM 1534 C CA . THR A 1 196 ? 7.579 12.821 -17.050 1.00 92.06 196 THR A CA 1
ATOM 1535 C C . THR A 1 196 ? 7.830 11.436 -16.463 1.00 92.06 196 THR A C 1
ATOM 1537 O O . THR A 1 196 ? 8.123 10.484 -17.189 1.00 92.06 196 THR A O 1
ATOM 1540 N N . LEU A 1 197 ? 7.651 11.289 -15.151 1.00 92.06 197 LEU A N 1
ATOM 1541 C CA . LEU A 1 197 ? 7.716 9.996 -14.469 1.00 92.06 197 LEU A CA 1
ATOM 1542 C C . LEU A 1 197 ? 6.779 8.960 -15.119 1.00 92.06 197 LEU A C 1
ATOM 1544 O O . LEU A 1 197 ? 7.102 7.777 -15.159 1.00 92.06 197 LEU A O 1
ATOM 1548 N N . ARG A 1 198 ? 5.639 9.416 -15.657 1.00 92.50 198 ARG A N 1
ATOM 1549 C CA . ARG A 1 198 ? 4.614 8.589 -16.318 1.00 92.50 198 ARG A CA 1
ATOM 1550 C C . ARG A 1 198 ? 5.079 7.965 -17.637 1.00 92.50 198 ARG A C 1
ATOM 1552 O O . ARG A 1 198 ? 4.411 7.071 -18.143 1.00 92.50 198 ARG A O 1
ATOM 1559 N N . ASP A 1 199 ? 6.193 8.440 -18.192 1.00 93.31 199 ASP A N 1
ATOM 1560 C CA . ASP A 1 199 ? 6.773 7.935 -19.440 1.00 93.31 199 ASP A CA 1
ATOM 1561 C C . ASP A 1 199 ? 7.846 6.862 -19.208 1.00 93.31 199 ASP A C 1
ATOM 1563 O O . ASP A 1 199 ? 8.346 6.262 -20.162 1.00 93.31 199 ASP A O 1
ATOM 1567 N N . LEU A 1 200 ? 8.238 6.635 -17.953 1.00 91.38 200 LEU A N 1
ATOM 1568 C CA . LEU A 1 200 ? 9.287 5.686 -17.609 1.00 91.38 200 LEU A CA 1
ATOM 1569 C C . LEU A 1 200 ? 8.729 4.265 -17.458 1.00 91.38 200 LEU A C 1
ATOM 1571 O O . LEU A 1 200 ? 7.589 4.086 -17.023 1.00 91.38 200 LEU A O 1
ATOM 1575 N N . PRO A 1 201 ? 9.556 3.231 -17.706 1.00 89.12 201 PRO A N 1
ATOM 1576 C CA . PRO A 1 201 ? 9.323 1.916 -17.120 1.00 89.12 201 PRO A CA 1
ATOM 1577 C C . PRO A 1 201 ? 9.159 2.039 -15.601 1.00 89.12 201 PRO A C 1
ATOM 1579 O O . PRO A 1 201 ? 9.752 2.934 -14.999 1.00 89.12 201 PRO A O 1
ATOM 1582 N N . CYS A 1 202 ? 8.373 1.139 -15.001 1.00 92.19 202 CYS A N 1
ATOM 1583 C CA . CYS A 1 202 ? 8.012 1.144 -13.581 1.00 92.19 202 CYS A CA 1
ATOM 1584 C C . CYS A 1 202 ? 9.192 1.558 -12.672 1.00 92.19 202 CYS A C 1
ATOM 1586 O O . CYS A 1 202 ? 10.088 0.748 -12.433 1.00 92.19 202 CYS A O 1
ATOM 1588 N N . PRO A 1 203 ? 9.209 2.801 -12.149 1.00 90.88 203 PRO A N 1
ATOM 1589 C CA . PRO A 1 203 ? 10.367 3.321 -11.422 1.00 90.88 203 PRO A CA 1
ATOM 1590 C C . PRO A 1 203 ? 10.328 2.964 -9.931 1.00 90.88 203 PRO A C 1
ATOM 1592 O O . PRO A 1 203 ? 11.307 3.161 -9.213 1.00 90.88 203 PRO A O 1
ATOM 1595 N N . TYR A 1 204 ? 9.174 2.505 -9.443 1.00 94.31 204 TYR A N 1
ATOM 1596 C CA . TYR A 1 204 ? 8.907 2.274 -8.033 1.00 94.31 204 TYR A CA 1
ATOM 1597 C C . TYR A 1 204 ? 7.702 1.344 -7.867 1.00 94.31 204 TYR A C 1
ATOM 1599 O O . TYR A 1 204 ? 6.681 1.539 -8.524 1.00 94.31 204 TYR A O 1
ATOM 1607 N N . VAL A 1 205 ? 7.806 0.378 -6.952 1.00 96.69 205 VAL A N 1
ATOM 1608 C CA . VAL A 1 205 ? 6.700 -0.499 -6.545 1.00 96.69 205 VAL A CA 1
ATOM 1609 C C . VAL A 1 205 ? 6.542 -0.414 -5.031 1.00 96.69 205 VAL A C 1
ATOM 1611 O O . VAL A 1 205 ? 7.507 -0.595 -4.289 1.00 96.69 205 VAL A O 1
ATOM 1614 N N . CYS A 1 206 ? 5.317 -0.165 -4.573 1.00 96.00 206 CYS A N 1
ATOM 1615 C CA . CYS A 1 206 ? 4.952 -0.248 -3.163 1.00 96.00 206 CYS A CA 1
ATOM 1616 C C . CYS A 1 206 ? 4.340 -1.625 -2.871 1.00 96.00 206 CYS A C 1
ATOM 1618 O O . CYS A 1 206 ? 3.334 -2.000 -3.473 1.00 96.00 206 CYS A O 1
ATOM 1620 N N . CYS A 1 207 ? 4.937 -2.378 -1.944 1.00 97.31 207 CYS A N 1
ATOM 1621 C CA . CYS A 1 207 ? 4.409 -3.668 -1.495 1.00 97.31 207 CYS A CA 1
ATOM 1622 C C . CYS A 1 207 ? 3.596 -3.480 -0.211 1.00 97.31 207 CYS A C 1
ATOM 1624 O O . CYS A 1 207 ? 4.160 -3.261 0.860 1.00 97.31 207 CYS A O 1
ATOM 1626 N N . ASN A 1 208 ? 2.269 -3.579 -0.319 1.00 96.88 208 ASN A N 1
ATOM 1627 C CA . ASN A 1 208 ? 1.360 -3.456 0.818 1.00 96.88 208 ASN A CA 1
ATOM 1628 C C . ASN A 1 208 ? 0.923 -4.839 1.312 1.00 96.88 208 ASN A C 1
ATOM 1630 O O . ASN A 1 208 ? 0.285 -5.591 0.576 1.00 96.88 208 ASN A O 1
ATOM 1634 N N . PHE A 1 209 ? 1.223 -5.150 2.572 1.00 97.56 209 PHE A N 1
ATOM 1635 C CA . PHE A 1 209 ? 0.798 -6.386 3.229 1.00 97.56 209 PHE A CA 1
ATOM 1636 C C . PHE A 1 209 ? -0.405 -6.109 4.131 1.00 97.56 209 PHE A C 1
ATOM 1638 O O . PHE A 1 209 ? -0.387 -5.180 4.939 1.00 97.56 209 PHE A O 1
ATOM 1645 N N . LEU A 1 210 ? -1.455 -6.922 4.013 1.00 95.88 210 LEU A N 1
ATOM 1646 C CA . LEU A 1 210 ? -2.684 -6.723 4.778 1.00 95.88 210 LEU A CA 1
ATOM 1647 C C . LEU A 1 210 ? -2.586 -7.385 6.156 1.00 95.88 210 LEU A C 1
ATOM 1649 O O . LEU A 1 210 ? -2.512 -8.605 6.275 1.00 95.88 210 LEU A O 1
ATOM 1653 N N . MET A 1 211 ? -2.626 -6.570 7.212 1.00 94.31 211 MET A N 1
ATOM 1654 C CA . MET A 1 211 ? -2.619 -7.054 8.602 1.00 94.31 211 MET A CA 1
ATOM 1655 C C . MET A 1 211 ? -4.004 -7.506 9.074 1.00 94.31 211 MET A C 1
ATOM 1657 O O . MET A 1 211 ? -4.132 -8.264 10.031 1.00 94.31 211 MET A O 1
ATOM 1661 N N . THR A 1 212 ? -5.054 -7.065 8.398 1.00 92.75 212 THR A N 1
ATOM 1662 C CA . THR A 1 212 ? -6.457 -7.380 8.669 1.00 92.75 212 THR A CA 1
ATOM 1663 C C . THR A 1 212 ? -7.157 -7.569 7.338 1.00 92.75 212 THR A C 1
ATOM 1665 O O . THR A 1 212 ? -6.751 -6.978 6.337 1.00 92.75 212 THR A O 1
ATOM 1668 N N . ASP A 1 213 ? -8.233 -8.346 7.339 1.00 93.31 213 ASP A N 1
ATOM 1669 C CA . ASP A 1 213 ? -9.099 -8.454 6.176 1.00 93.31 213 ASP A CA 1
ATOM 1670 C C . ASP A 1 213 ? -9.623 -7.070 5.803 1.00 93.31 213 ASP A C 1
ATOM 1672 O O . ASP A 1 213 ? -10.036 -6.286 6.663 1.00 93.31 213 ASP A O 1
ATOM 1676 N N . PHE A 1 214 ? -9.588 -6.761 4.515 1.00 93.56 214 PHE A N 1
ATOM 1677 C CA . PHE A 1 214 ? -10.189 -5.559 3.964 1.00 93.56 214 PHE A CA 1
ATOM 1678 C C . PHE A 1 214 ? -11.660 -5.839 3.660 1.00 93.56 214 PHE A C 1
ATOM 1680 O O . PHE A 1 214 ? -12.009 -6.805 2.989 1.00 93.56 214 PHE A O 1
ATOM 1687 N N . THR A 1 215 ? -12.532 -4.985 4.183 1.00 92.94 215 THR A N 1
ATOM 1688 C CA . THR A 1 21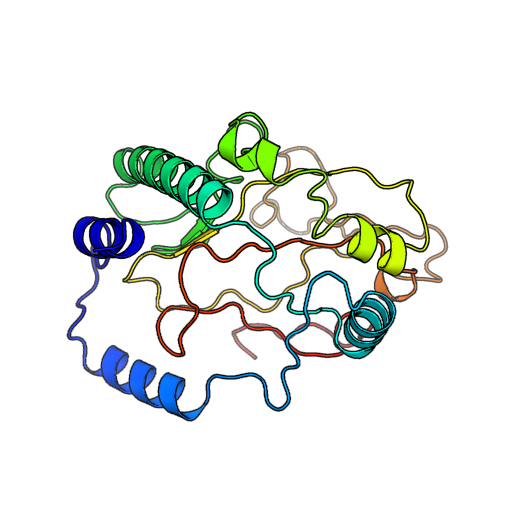5 ? -13.990 -5.070 4.048 1.00 92.94 215 THR A CA 1
ATOM 1689 C C . THR A 1 215 ? -14.512 -3.764 3.470 1.00 92.94 215 THR A C 1
ATOM 1691 O O . THR A 1 215 ? -13.796 -2.771 3.436 1.00 92.94 215 THR A O 1
ATOM 1694 N N . ALA A 1 216 ? -15.786 -3.706 3.088 1.00 93.50 216 ALA A N 1
ATOM 1695 C CA . ALA A 1 216 ? -16.376 -2.459 2.604 1.00 93.50 216 ALA A CA 1
ATOM 1696 C C . ALA A 1 216 ? -16.298 -1.295 3.619 1.00 93.50 216 ALA A C 1
ATOM 1698 O O . ALA A 1 216 ? -16.313 -0.136 3.218 1.00 93.50 216 ALA A O 1
ATOM 1699 N N . ILE A 1 217 ? -16.215 -1.579 4.926 1.00 93.12 217 ILE A N 1
ATOM 1700 C CA . ILE A 1 217 ? -16.447 -0.577 5.981 1.00 93.12 217 ILE A CA 1
ATOM 1701 C C . ILE A 1 217 ? -15.226 -0.245 6.844 1.00 93.12 217 ILE A C 1
ATOM 1703 O O . ILE A 1 217 ? -15.310 0.669 7.657 1.00 93.12 217 ILE A O 1
ATOM 1707 N N . ASN A 1 218 ? -14.104 -0.954 6.699 1.00 92.38 218 ASN A N 1
ATOM 1708 C CA . ASN A 1 218 ? -12.910 -0.727 7.529 1.00 92.38 218 ASN A CA 1
ATOM 1709 C C . ASN A 1 218 ? -11.803 0.064 6.816 1.00 92.38 218 ASN A C 1
ATOM 1711 O O . ASN A 1 218 ? -10.646 0.010 7.220 1.00 92.38 218 ASN A O 1
ATOM 1715 N N . GLY A 1 219 ? -12.171 0.817 5.777 1.00 90.56 219 GLY A N 1
ATOM 1716 C CA . GLY A 1 219 ? -11.266 1.718 5.065 1.00 90.56 219 GLY A CA 1
ATOM 1717 C C . GLY A 1 219 ? -10.228 1.013 4.185 1.00 90.56 219 GLY A C 1
ATOM 1718 O O . GLY A 1 219 ? -9.050 1.349 4.295 1.00 90.56 219 GLY A O 1
ATOM 1719 N N . PRO A 1 220 ? -10.626 0.072 3.306 1.00 92.62 220 PRO A N 1
ATOM 1720 C CA . PRO A 1 220 ? -9.691 -0.569 2.394 1.00 92.62 220 PRO A CA 1
ATOM 1721 C C . PRO A 1 220 ? -9.080 0.473 1.452 1.00 92.62 220 PRO A C 1
ATOM 1723 O O . PRO A 1 220 ? -9.758 1.422 1.039 1.00 92.62 220 PRO A O 1
ATOM 1726 N N . THR A 1 221 ? -7.811 0.288 1.086 1.00 92.38 221 THR A N 1
ATOM 1727 C CA . THR A 1 221 ? -7.146 1.151 0.103 1.00 92.38 221 THR A CA 1
ATOM 1728 C C . THR A 1 221 ? -7.948 1.174 -1.193 1.00 92.38 221 THR A C 1
ATOM 1730 O O . THR A 1 221 ? -8.260 0.131 -1.767 1.00 92.38 221 THR A O 1
ATOM 1733 N N . ARG A 1 222 ? -8.269 2.379 -1.663 1.00 91.25 222 ARG A N 1
ATOM 1734 C CA . ARG A 1 222 ? -8.939 2.593 -2.945 1.00 91.25 222 ARG A CA 1
ATOM 1735 C C . ARG A 1 222 ? -7.893 2.840 -4.014 1.00 91.25 222 ARG A C 1
ATOM 1737 O O . ARG A 1 222 ? -7.001 3.659 -3.821 1.00 91.25 222 ARG A O 1
ATOM 1744 N N . GLN A 1 223 ? -8.029 2.145 -5.132 1.00 93.12 223 GLN A N 1
ATOM 1745 C CA . GLN A 1 223 ? -7.180 2.323 -6.302 1.00 93.12 223 GLN A CA 1
ATOM 1746 C C . GLN A 1 223 ? -8.062 2.521 -7.527 1.00 93.12 223 GLN A C 1
ATOM 1748 O O . GLN A 1 223 ? -9.157 1.962 -7.601 1.00 93.12 223 GLN A O 1
ATOM 1753 N N . ILE A 1 224 ? -7.578 3.321 -8.473 1.00 94.00 224 ILE A N 1
ATOM 1754 C CA . ILE A 1 224 ? -8.224 3.523 -9.768 1.00 94.00 224 ILE A CA 1
ATOM 1755 C C . ILE A 1 224 ? -7.346 2.813 -10.806 1.00 94.00 224 ILE A C 1
ATOM 1757 O O . ILE A 1 224 ? -6.267 3.330 -11.122 1.00 94.00 224 ILE A O 1
ATOM 1761 N N . PRO A 1 225 ? -7.761 1.630 -11.300 1.00 95.62 225 PRO A N 1
ATOM 1762 C CA . PRO A 1 225 ? -6.976 0.867 -12.261 1.00 95.62 225 PRO A CA 1
ATOM 1763 C C . PRO A 1 225 ? -6.631 1.683 -13.514 1.00 95.62 225 PRO A C 1
ATOM 1765 O O . PRO A 1 225 ? -7.461 2.440 -14.017 1.00 95.62 225 PRO A O 1
ATOM 1768 N N . GLY A 1 226 ? -5.415 1.514 -14.031 1.00 94.31 226 GLY A N 1
ATOM 1769 C CA . GLY A 1 226 ? -4.971 2.102 -15.299 1.00 94.31 226 GLY A CA 1
ATOM 1770 C C . GLY A 1 226 ? -4.493 3.556 -15.207 1.00 94.31 226 GLY A C 1
ATOM 1771 O O . GLY A 1 226 ? -4.208 4.177 -16.230 1.00 94.31 226 GLY A O 1
ATOM 1772 N N . THR A 1 227 ? -4.391 4.124 -14.001 1.00 94.62 227 THR A N 1
ATOM 1773 C CA . THR A 1 227 ? -3.984 5.529 -13.803 1.00 94.62 227 THR A CA 1
ATOM 1774 C C . THR A 1 227 ? -2.473 5.741 -13.671 1.00 94.62 227 THR A C 1
ATOM 1776 O O . THR A 1 227 ? -2.010 6.880 -13.720 1.00 94.62 227 THR A O 1
ATOM 1779 N N . GLN A 1 228 ? -1.675 4.673 -13.575 1.00 94.12 228 GLN A N 1
ATOM 1780 C CA . GLN A 1 228 ? -0.221 4.710 -13.373 1.00 94.12 228 GLN A CA 1
ATOM 1781 C C . GLN A 1 228 ? 0.546 5.480 -14.457 1.00 94.12 228 GLN A C 1
ATOM 1783 O O . GLN A 1 228 ? 1.568 6.088 -14.143 1.00 94.12 228 GLN A O 1
ATOM 1788 N N . ASN A 1 229 ? 0.022 5.516 -15.687 1.00 93.50 229 ASN A N 1
ATOM 1789 C CA . ASN A 1 229 ? 0.592 6.253 -16.824 1.00 93.50 229 ASN A CA 1
ATOM 1790 C C . ASN A 1 229 ? -0.299 7.427 -17.270 1.00 93.50 229 ASN A C 1
ATOM 1792 O O . ASN A 1 229 ? -0.045 8.044 -18.305 1.00 93.50 229 ASN A O 1
ATOM 1796 N N . SER A 1 230 ? -1.364 7.729 -16.517 1.00 92.62 230 SER A N 1
ATOM 1797 C CA . SER A 1 230 ? -2.259 8.837 -16.844 1.00 92.62 230 SER A CA 1
ATOM 1798 C C . SER A 1 230 ? -1.528 10.173 -16.726 1.00 92.62 230 SER A C 1
ATOM 1800 O O . SER A 1 230 ? -0.766 10.404 -15.783 1.00 92.62 230 SER A O 1
ATOM 1802 N N . ARG A 1 231 ? -1.794 11.056 -17.690 1.00 90.25 231 ARG A N 1
ATOM 1803 C CA . ARG A 1 231 ? -1.338 12.453 -17.695 1.00 90.25 231 ARG A CA 1
ATOM 1804 C C . ARG A 1 231 ? -2.418 13.425 -17.229 1.00 90.25 231 ARG A C 1
ATOM 1806 O O . ARG A 1 231 ? -2.138 14.613 -17.102 1.00 90.25 231 ARG A O 1
ATOM 1813 N N . GLU A 1 232 ? -3.630 12.927 -16.993 1.00 91.31 232 GLU A N 1
ATOM 1814 C CA . GLU A 1 232 ? -4.702 13.742 -16.440 1.00 91.31 232 GLU A CA 1
ATOM 1815 C C . GLU A 1 232 ? -4.328 14.195 -15.022 1.00 91.31 232 GLU A C 1
ATOM 1817 O O . GLU A 1 232 ? -3.767 13.401 -14.252 1.00 91.31 232 GLU A O 1
ATOM 1822 N N . PRO A 1 233 ? -4.621 15.454 -14.658 1.00 88.19 233 PRO A N 1
ATOM 1823 C CA . PRO A 1 233 ? -4.464 15.918 -13.291 1.00 88.19 233 PRO A CA 1
ATOM 1824 C C . PRO A 1 233 ? -5.235 15.026 -12.315 1.00 88.19 233 PRO A C 1
ATOM 1826 O O . PRO A 1 233 ? -6.344 14.574 -12.598 1.00 88.19 233 PRO A O 1
ATOM 1829 N N . ILE A 1 234 ? -4.643 14.779 -11.147 1.00 89.56 234 ILE A N 1
ATOM 1830 C CA . ILE A 1 234 ? -5.342 14.092 -10.063 1.00 89.56 234 ILE A CA 1
ATOM 1831 C C . ILE A 1 234 ? -6.335 15.093 -9.457 1.00 89.56 234 ILE A C 1
ATOM 1833 O O . ILE A 1 234 ? -5.885 16.166 -9.048 1.00 89.56 234 ILE A O 1
ATOM 1837 N N . PRO A 1 235 ? -7.640 14.772 -9.390 1.00 87.56 235 PRO A N 1
ATOM 1838 C CA . PRO A 1 235 ? -8.641 15.713 -8.907 1.00 87.56 235 PRO A CA 1
ATOM 1839 C C . PRO A 1 235 ? -8.465 15.998 -7.414 1.00 87.56 235 PRO A C 1
ATOM 1841 O O . PRO A 1 235 ? -7.980 15.153 -6.644 1.00 87.56 235 PRO A O 1
ATOM 1844 N N . HIS A 1 236 ? -8.876 17.194 -7.008 1.00 80.94 236 HIS A N 1
ATOM 1845 C CA . HIS A 1 236 ? -8.890 17.604 -5.608 1.00 80.94 236 HIS A CA 1
ATOM 1846 C C . HIS A 1 236 ? -10.151 17.098 -4.886 1.00 80.94 236 HIS A C 1
ATOM 1848 O O . HIS A 1 236 ? -11.120 16.689 -5.512 1.00 80.94 236 HIS A O 1
ATOM 1854 N N . LEU A 1 237 ? -10.140 17.092 -3.546 1.00 74.44 237 LEU A N 1
ATOM 1855 C CA . LEU A 1 237 ? -11.314 16.671 -2.760 1.00 74.44 237 LEU A CA 1
ATOM 1856 C C . LEU A 1 237 ? -12.498 17.647 -2.872 1.00 74.44 237 LEU A C 1
ATOM 1858 O O . LEU A 1 237 ? -13.628 17.239 -2.622 1.00 74.44 237 LEU A O 1
ATOM 1862 N N . ASP A 1 238 ? -12.223 18.907 -3.213 1.00 69.88 238 ASP A N 1
ATOM 1863 C CA . ASP A 1 238 ? -13.214 19.986 -3.304 1.00 69.88 238 ASP A CA 1
ATOM 1864 C C . ASP A 1 238 ? -13.795 20.156 -4.725 1.00 69.88 238 ASP A C 1
ATOM 1866 O O . ASP A 1 238 ? -14.597 21.065 -4.949 1.00 69.88 238 ASP A O 1
ATOM 1870 N N . GLU A 1 239 ? -13.368 19.319 -5.679 1.00 48.47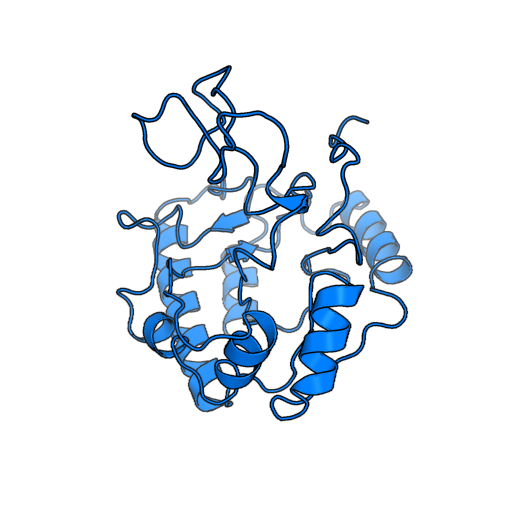 239 GLU A N 1
ATOM 1871 C CA . GLU A 1 239 ? -13.809 19.320 -7.086 1.00 48.47 239 GLU A CA 1
ATOM 1872 C C . GLU A 1 239 ? -14.935 18.315 -7.365 1.00 48.47 239 GLU A C 1
ATOM 1874 O O . GLU A 1 239 ? -14.904 17.188 -6.816 1.00 48.47 239 GLU A O 1
#

Radius of gyration: 19.0 Å; chains: 1; bounding box: 46×45×47 Å

Foldseek 3Di:
DQLQVVLLVVQAQQVHDPPPPVLVVVLVVLQVPDDDPPQDEAELVPQVVQLVQCQQFVHHHYPPLDDPVLLVLLSVVVSVLSVVVCVVCVRQCEPQGRQKYWQLLVDPNSADCVPVSFVVSPPRPSPQSNVCSQQVHNPDDDPHHTDIDGHHHPPDDDADDDPAWEKDADPDQPPDPDDPDDRIDGDDDDPVPPDIPLPDRPPDDDDDDDSDDDDSNRDPDDGGTPCSNDPDDRDGPVD

pLDDT: mean 90.61, std 12.48, range [36.12, 98.62]

Sequence (239 aa):
MSDALSLGEQYGWVGRDPTDPQLEERRNQLREHSGINGLEILNPDQLNEAKRLFYRDGFVVIRDALTLEQLSTIREGCARVVKDIMERDSERHGNRGSHRYSFGSASTTGHQVHQPEWAMLIDLPSVTPILEAIFESPDYICRGGGGDFCLPGAVEYQPLHSDVADRREKADHIAAADSDGSKFSGAFWDPRGLMTLRDLPCPYVCCNFLMTDFTAINGPTRQIPGTQNSREPIPHLDE